Protein AF-A0A7Y2D612-F1 (afdb_monomer_lite)

Radius of gyration: 34.34 Å; chains: 1; bounding box: 80×30×94 Å

Structure (mmCIF, N/CA/C/O backbone):
data_AF-A0A7Y2D612-F1
#
_entry.id   AF-A0A7Y2D612-F1
#
loop_
_atom_site.group_PDB
_atom_site.id
_atom_site.type_symbol
_atom_site.label_atom_id
_atom_site.label_alt_id
_atom_site.label_comp_id
_atom_site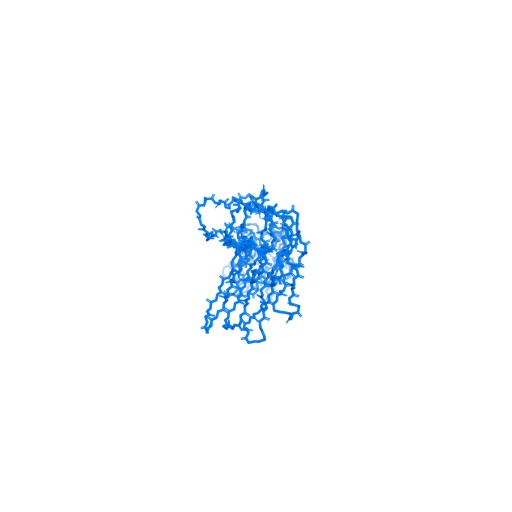.label_asym_id
_atom_site.label_entity_id
_atom_site.label_seq_id
_atom_site.pdbx_PDB_ins_code
_atom_site.Cartn_x
_atom_site.Cartn_y
_atom_site.Cartn_z
_atom_site.occupancy
_atom_site.B_iso_or_equiv
_atom_site.auth_seq_id
_atom_site.auth_comp_id
_atom_site.auth_asym_id
_atom_site.auth_atom_id
_atom_site.pdbx_PDB_model_num
ATOM 1 N N . ILE A 1 1 ? -21.935 -7.186 26.108 1.00 61.34 1 ILE A N 1
ATOM 2 C CA . ILE A 1 1 ? -22.128 -7.907 27.399 1.00 61.34 1 ILE A CA 1
ATOM 3 C C . ILE A 1 1 ? -23.208 -7.180 28.192 1.00 61.34 1 ILE A C 1
ATOM 5 O O . ILE A 1 1 ? -23.064 -5.978 28.364 1.00 61.34 1 ILE A O 1
ATOM 9 N N . GLY A 1 2 ? -24.280 -7.864 28.611 1.00 59.41 2 GLY A N 1
ATOM 10 C CA . GLY A 1 2 ? -25.416 -7.263 29.324 1.00 59.41 2 GLY A CA 1
ATOM 11 C C . GLY A 1 2 ? -25.595 -7.839 30.732 1.00 59.41 2 GLY A C 1
ATOM 12 O O . GLY A 1 2 ? -25.653 -9.059 30.863 1.00 59.41 2 GLY A O 1
ATOM 13 N N . TRP A 1 3 ? -25.712 -7.003 31.769 1.00 64.44 3 TRP A N 1
ATOM 14 C CA . TRP A 1 3 ? -26.053 -7.437 33.139 1.00 64.44 3 TRP A CA 1
ATOM 15 C C . TRP A 1 3 ? -27.053 -6.467 33.786 1.00 64.44 3 TRP A C 1
ATOM 17 O O . TRP A 1 3 ? -26.983 -5.257 33.584 1.00 64.44 3 TRP A O 1
ATOM 27 N N . HIS A 1 4 ? -27.986 -7.002 34.571 1.00 62.38 4 HIS A N 1
ATOM 28 C CA . HIS A 1 4 ? -28.914 -6.261 35.420 1.00 62.38 4 HIS A CA 1
ATOM 29 C C . HIS A 1 4 ? -28.549 -6.413 36.913 1.00 62.38 4 HIS A C 1
ATOM 31 O O . HIS A 1 4 ? -28.287 -7.529 37.366 1.00 62.38 4 HIS A O 1
ATOM 37 N N . GLY A 1 5 ? -28.563 -5.319 37.687 1.00 67.50 5 GLY A N 1
ATOM 38 C CA . GLY A 1 5 ? -28.329 -5.332 39.146 1.00 67.50 5 GLY A CA 1
ATOM 39 C C . GLY A 1 5 ? -27.044 -4.629 39.614 1.00 67.50 5 GLY A C 1
ATOM 40 O O . GLY A 1 5 ? -26.701 -3.562 39.116 1.00 67.50 5 GLY A O 1
ATOM 41 N N . SER A 1 6 ? -26.358 -5.185 40.617 1.00 75.12 6 SER A N 1
ATOM 42 C CA . SER A 1 6 ? -25.155 -4.598 41.245 1.00 75.12 6 SER A CA 1
ATOM 43 C C . SER A 1 6 ? -23.843 -5.284 40.836 1.00 75.12 6 SER A C 1
ATOM 45 O O . SER A 1 6 ? -22.843 -5.153 41.534 1.00 75.12 6 SER A O 1
ATOM 47 N N . GLY A 1 7 ? -23.862 -6.087 39.769 1.00 80.00 7 GLY A N 1
ATOM 48 C CA . GLY A 1 7 ? -22.701 -6.855 39.319 1.00 80.00 7 GLY A CA 1
ATOM 49 C C . GLY A 1 7 ? -21.651 -5.998 38.616 1.00 80.00 7 GLY A C 1
ATOM 50 O O . GLY A 1 7 ? -21.999 -5.070 37.885 1.00 80.00 7 GLY A O 1
ATOM 51 N N . ASN A 1 8 ? -20.379 -6.349 38.812 1.00 85.06 8 ASN A N 1
ATOM 52 C CA . ASN A 1 8 ? -19.245 -5.707 38.153 1.00 85.06 8 ASN A CA 1
ATOM 53 C C . ASN A 1 8 ? -18.699 -6.604 37.043 1.00 85.06 8 ASN A C 1
ATOM 55 O O . ASN A 1 8 ? -18.531 -7.807 37.246 1.00 85.06 8 ASN A O 1
ATOM 59 N N . TRP A 1 9 ? -18.347 -6.020 35.900 1.00 88.06 9 TRP A N 1
ATOM 60 C CA . TRP A 1 9 ? -17.441 -6.671 34.959 1.00 88.06 9 TRP A CA 1
ATOM 61 C C . TRP A 1 9 ? -16.008 -6.336 35.363 1.00 88.06 9 TRP A C 1
ATOM 63 O O . TRP A 1 9 ? -15.683 -5.162 35.546 1.00 88.06 9 TRP A O 1
ATOM 73 N N . GLN A 1 10 ? -15.168 -7.355 35.530 1.00 89.25 10 GLN A N 1
ATOM 74 C CA . GLN A 1 10 ? -13.805 -7.179 36.020 1.00 89.25 10 GLN A CA 1
ATOM 75 C C . GLN A 1 10 ? -12.817 -8.018 35.210 1.00 89.25 10 GLN A C 1
ATOM 77 O O . GLN A 1 10 ? -13.060 -9.203 34.973 1.00 89.25 10 GLN A O 1
ATOM 82 N N . LEU A 1 11 ? -11.682 -7.420 34.851 1.00 89.19 11 LEU A N 1
ATOM 83 C CA . LEU A 1 11 ? -10.484 -8.153 34.444 1.00 89.19 11 LEU A CA 1
ATOM 84 C C . LEU A 1 11 ? -9.567 -8.308 35.665 1.00 89.19 11 LEU A C 1
ATOM 86 O O . LEU A 1 11 ? -9.094 -7.301 36.194 1.00 89.19 11 LEU A O 1
ATOM 90 N N . ASN A 1 12 ? -9.355 -9.559 36.093 1.00 87.69 12 ASN A N 1
ATOM 91 C CA . ASN A 1 12 ? -8.562 -9.940 37.266 1.00 87.69 12 ASN A CA 1
ATOM 92 C C . ASN A 1 12 ? -7.606 -11.109 36.947 1.00 87.69 12 ASN A C 1
ATOM 94 O O . ASN A 1 12 ? -7.929 -11.970 36.123 1.00 87.69 12 ASN A O 1
ATOM 98 N N . GLY A 1 13 ? -6.497 -11.203 37.688 1.00 79.94 13 GLY A N 1
ATOM 99 C CA . GLY A 1 13 ? -5.421 -12.170 37.474 1.00 79.94 13 GLY A CA 1
ATOM 100 C C . GLY A 1 13 ? -4.652 -11.865 36.189 1.00 79.94 13 GLY A C 1
ATOM 101 O O . GLY A 1 13 ? -5.226 -11.313 35.260 1.00 79.94 13 GLY A O 1
ATOM 102 N N . SER A 1 14 ? -3.364 -12.229 36.113 1.00 76.75 14 SER A N 1
ATOM 103 C CA . SER A 1 14 ? -2.435 -11.969 34.990 1.00 76.75 14 SER A CA 1
ATOM 104 C C . SER A 1 14 ? -2.892 -12.533 33.627 1.00 76.75 14 SER A C 1
ATOM 106 O O . SER A 1 14 ? -2.279 -13.435 33.061 1.00 76.75 14 SER A O 1
ATOM 108 N N . SER A 1 15 ? -3.980 -11.988 33.103 1.00 81.75 15 SER A N 1
ATOM 109 C CA . SER A 1 15 ? -4.725 -12.405 31.927 1.00 81.75 15 SER A CA 1
ATOM 110 C C . SER A 1 15 ? -4.446 -11.425 30.798 1.00 81.75 15 SER A C 1
ATOM 112 O O . SER A 1 15 ? -4.208 -10.243 31.046 1.00 81.75 15 SER A O 1
ATOM 114 N N . ASN A 1 16 ? -4.500 -11.905 29.558 1.00 87.38 16 ASN A N 1
ATOM 115 C CA . ASN A 1 16 ? -4.379 -11.058 28.376 1.00 87.38 16 ASN A CA 1
ATOM 116 C C . ASN A 1 16 ? -5.751 -10.927 27.714 1.00 87.38 16 ASN A C 1
ATOM 118 O O . ASN A 1 16 ? -6.348 -11.930 27.326 1.00 87.38 16 ASN A O 1
ATOM 122 N N . LEU A 1 17 ? -6.234 -9.693 27.588 1.00 87.62 17 LEU A N 1
ATOM 123 C CA . LEU A 1 17 ? -7.491 -9.352 26.938 1.00 87.62 17 LEU A CA 1
ATOM 124 C C . LEU A 1 17 ? -7.221 -8.448 25.732 1.00 87.62 17 LEU A C 1
ATOM 126 O O . LEU A 1 17 ? -6.659 -7.361 25.868 1.00 87.62 17 LEU A O 1
ATOM 130 N N . THR A 1 18 ? -7.655 -8.895 24.558 1.00 85.88 18 THR A N 1
ATOM 131 C CA . THR A 1 18 ? -7.652 -8.093 23.333 1.00 85.88 18 THR A CA 1
ATOM 132 C C . THR A 1 18 ? -9.087 -7.721 22.996 1.00 85.88 18 THR A C 1
ATOM 134 O O . THR A 1 18 ? -9.962 -8.584 22.956 1.00 85.88 18 THR A O 1
ATOM 137 N N . LEU A 1 19 ? -9.320 -6.427 22.807 1.00 84.81 19 LEU A N 1
ATOM 138 C CA . LEU A 1 19 ? -10.624 -5.839 22.529 1.00 84.81 19 LEU A CA 1
ATOM 139 C C . LEU A 1 19 ? -10.628 -5.344 21.080 1.00 84.81 19 LEU A C 1
ATOM 141 O O . LEU A 1 19 ? -9.659 -4.730 20.644 1.00 84.81 19 LEU A O 1
ATOM 145 N N . GLU A 1 20 ? -11.684 -5.628 20.327 1.00 74.25 20 GLU A N 1
ATOM 146 C CA . GLU A 1 20 ? -11.737 -5.296 18.893 1.00 74.25 20 GLU A CA 1
ATOM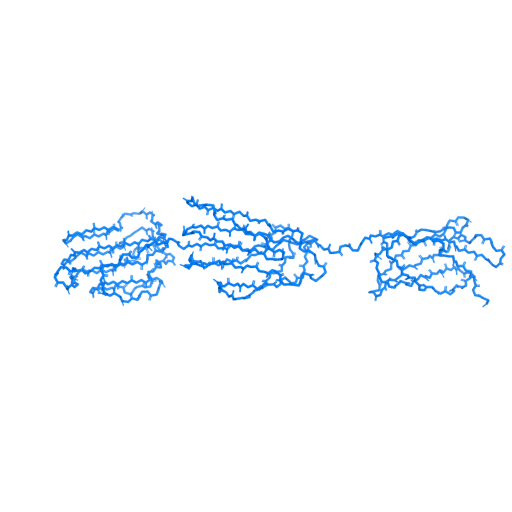 147 C C . GLU A 1 20 ? -12.929 -4.401 18.536 1.00 74.25 20 GLU A C 1
ATOM 149 O O . GLU A 1 20 ? -12.773 -3.457 17.775 1.00 74.25 20 GLU A O 1
ATOM 154 N N . ALA A 1 21 ? -14.102 -4.687 19.110 1.00 77.19 21 ALA A N 1
ATOM 155 C CA . ALA A 1 21 ? -15.294 -3.836 19.091 1.00 77.19 21 ALA A CA 1
ATOM 156 C C . ALA A 1 21 ? -16.229 -4.288 20.213 1.00 77.19 21 ALA A C 1
ATOM 158 O O . ALA A 1 21 ? -17.073 -5.176 20.046 1.00 77.19 21 ALA A O 1
ATOM 159 N N . VAL A 1 22 ? -16.004 -3.765 21.419 1.00 79.31 22 VAL A N 1
ATOM 160 C CA . VAL A 1 22 ? -16.730 -4.217 22.610 1.00 79.31 22 VAL A CA 1
ATOM 161 C C . VAL A 1 22 ? -17.756 -3.187 23.058 1.00 79.31 22 VAL A C 1
ATOM 163 O O . VAL A 1 22 ? -17.434 -2.031 23.318 1.00 79.31 22 VAL A O 1
ATOM 166 N N . GLN A 1 23 ? -18.987 -3.659 23.262 1.00 80.75 23 GLN A N 1
ATOM 167 C CA . GLN A 1 23 ? -20.008 -2.936 24.011 1.00 80.75 23 GLN A CA 1
ATOM 168 C C . GLN A 1 23 ? -20.327 -3.623 25.329 1.00 80.75 23 GLN A C 1
ATOM 170 O O . GLN A 1 23 ? -20.642 -4.822 25.401 1.00 80.75 23 GLN A O 1
ATOM 175 N N . ILE A 1 24 ? -20.302 -2.824 26.387 1.00 81.81 24 ILE A N 1
ATOM 176 C CA . ILE A 1 24 ? -20.646 -3.249 27.737 1.00 81.81 24 ILE A CA 1
ATOM 177 C C . ILE A 1 24 ? -21.864 -2.453 28.175 1.00 81.81 24 ILE A C 1
ATOM 179 O O . ILE A 1 24 ? -21.835 -1.229 28.199 1.00 81.81 24 ILE A O 1
ATOM 183 N N . GLN A 1 25 ? -22.936 -3.150 28.533 1.00 80.88 25 GLN A N 1
ATOM 184 C CA . GLN A 1 25 ? -24.161 -2.548 29.027 1.00 80.88 25 GLN A CA 1
ATOM 185 C C . GLN A 1 25 ? -24.488 -3.124 30.404 1.00 80.88 25 GLN A C 1
ATOM 187 O O . GLN A 1 25 ? -24.770 -4.314 30.541 1.00 80.88 25 GLN A O 1
ATOM 192 N N . LEU A 1 26 ? -24.477 -2.278 31.431 1.00 76.62 26 LEU A N 1
ATOM 193 C CA . LEU A 1 26 ? -24.877 -2.647 32.786 1.00 76.62 26 LEU A CA 1
ATOM 194 C C . LEU A 1 26 ? -26.094 -1.802 33.182 1.00 76.62 26 LEU A C 1
ATOM 196 O O . LEU A 1 26 ? -25.988 -0.615 33.488 1.00 76.62 26 LEU A O 1
ATOM 200 N N . ALA A 1 27 ? -27.270 -2.428 33.177 1.00 73.31 27 ALA A N 1
ATOM 201 C CA . ALA A 1 27 ? -28.521 -1.819 33.615 1.00 73.31 27 ALA A CA 1
ATOM 202 C C . ALA A 1 27 ? -28.663 -2.006 35.135 1.00 73.31 27 ALA A C 1
ATOM 204 O O . ALA A 1 27 ? -29.338 -2.920 35.613 1.00 73.31 27 ALA A O 1
ATOM 205 N N . GLY A 1 28 ? -27.953 -1.183 35.908 1.00 70.81 28 GLY A N 1
ATOM 206 C CA . GLY A 1 28 ? -27.747 -1.417 37.337 1.00 70.81 28 GLY A CA 1
ATOM 207 C C . GLY A 1 28 ? -27.797 -0.173 38.216 1.00 70.81 28 GLY A C 1
ATOM 208 O O . GLY A 1 28 ? -27.641 0.949 37.742 1.00 70.81 28 GLY A O 1
ATOM 209 N N . THR A 1 29 ? -27.994 -0.376 39.522 1.00 75.25 29 THR A N 1
ATOM 210 C CA . THR A 1 29 ? -27.925 0.692 40.536 1.00 75.25 29 THR A CA 1
ATOM 211 C C . THR A 1 29 ? -26.502 0.991 40.994 1.00 75.25 29 THR A C 1
ATOM 213 O O . THR A 1 29 ? -26.274 2.070 41.535 1.00 75.25 29 THR A O 1
ATOM 216 N N . SER A 1 30 ? -25.543 0.080 40.781 1.00 83.81 30 SER A N 1
ATOM 217 C CA . SER A 1 30 ? -24.161 0.245 41.265 1.00 83.81 30 SER A CA 1
ATOM 218 C C . SER A 1 30 ? -23.084 -0.552 40.509 1.00 83.81 30 SER A C 1
ATOM 220 O O . SER A 1 30 ? -21.968 -0.642 41.007 1.00 83.81 30 SER A O 1
ATOM 222 N N . GLY A 1 31 ? -23.396 -1.177 39.369 1.00 84.81 31 GLY A N 1
ATOM 223 C CA . GLY A 1 31 ? -22.435 -2.025 38.649 1.00 84.81 31 GLY A CA 1
ATOM 224 C C . GLY A 1 31 ? -21.308 -1.231 37.980 1.00 84.81 31 GLY A C 1
ATOM 225 O O . GLY A 1 31 ? -21.568 -0.187 37.380 1.00 84.81 31 GLY A O 1
ATOM 226 N N . SER A 1 32 ? -20.082 -1.746 38.065 1.00 88.50 32 SER A N 1
ATOM 227 C CA . SER A 1 32 ? -18.862 -1.127 37.527 1.00 88.50 32 SER A CA 1
ATOM 228 C C . SER A 1 32 ? -18.207 -1.951 36.412 1.00 88.50 32 SER A C 1
ATOM 230 O O . SER A 1 32 ? -18.419 -3.160 36.296 1.00 88.50 32 SER A O 1
ATOM 232 N N . VAL A 1 33 ? -17.370 -1.294 35.609 1.00 91.56 33 VAL A N 1
ATOM 233 C CA . VAL A 1 33 ? -16.449 -1.914 34.644 1.00 91.56 33 VAL A CA 1
ATOM 234 C C . VAL A 1 33 ? -15.029 -1.604 35.093 1.00 91.56 33 VAL A C 1
ATOM 236 O O . VAL A 1 33 ? -14.612 -0.446 35.069 1.00 91.56 33 VAL A O 1
ATOM 239 N N . GLU A 1 34 ? -14.302 -2.629 35.525 1.00 92.62 34 GLU A N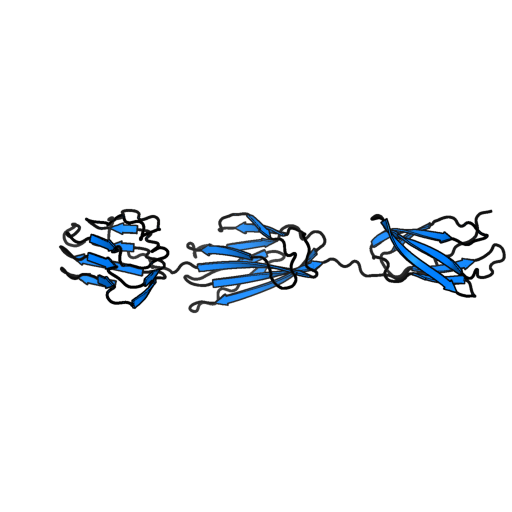 1
ATOM 240 C CA . GLU A 1 34 ? -13.028 -2.460 36.224 1.00 92.62 34 GLU A CA 1
ATOM 241 C C . GLU A 1 34 ? -11.923 -3.296 35.569 1.00 92.62 34 GLU A C 1
ATOM 243 O O . GLU A 1 34 ? -12.018 -4.516 35.439 1.00 92.62 34 GLU A O 1
ATOM 248 N N . PHE A 1 35 ? -10.839 -2.639 35.174 1.00 93.00 35 PHE A N 1
ATOM 249 C CA . PHE A 1 35 ? -9.629 -3.299 34.690 1.00 93.00 35 PHE A CA 1
ATOM 250 C C . PHE A 1 35 ? -8.578 -3.286 35.805 1.00 93.00 35 PHE A C 1
ATOM 252 O O . PHE A 1 35 ? -7.858 -2.297 35.965 1.00 93.00 35 PHE A O 1
ATOM 259 N N . ASN A 1 36 ? -8.515 -4.346 36.613 1.00 93.12 36 ASN A N 1
ATOM 260 C CA . ASN A 1 36 ? -7.779 -4.325 37.881 1.00 93.12 36 ASN A CA 1
ATOM 261 C C . ASN A 1 36 ? -6.301 -4.724 37.749 1.00 93.12 36 ASN A C 1
ATOM 263 O O . ASN A 1 36 ? -5.441 -4.105 38.379 1.00 93.12 36 ASN A O 1
ATOM 267 N N . ASP A 1 37 ? -5.985 -5.732 36.942 1.00 92.38 37 ASP A N 1
ATOM 268 C CA . ASP A 1 37 ? -4.619 -6.187 36.662 1.00 92.38 37 ASP A CA 1
ATOM 269 C C . ASP A 1 37 ? -4.550 -6.948 35.317 1.00 92.38 37 ASP A C 1
ATOM 271 O O . ASP A 1 37 ? -5.510 -6.970 34.545 1.00 92.38 37 ASP A O 1
ATOM 275 N N . GLY A 1 38 ? -3.378 -7.504 34.992 1.00 91.69 38 GLY A N 1
ATOM 276 C CA . GLY A 1 38 ? -3.131 -8.190 33.721 1.00 91.69 38 GLY A CA 1
ATOM 277 C C . GLY A 1 38 ? -2.794 -7.236 32.573 1.00 91.69 38 GLY A C 1
ATOM 278 O O . GLY A 1 38 ? -2.266 -6.143 32.796 1.00 91.69 38 GLY A O 1
ATOM 279 N N . THR A 1 39 ? -3.072 -7.672 31.344 1.00 93.62 39 THR A N 1
ATOM 280 C CA . THR A 1 39 ? -2.849 -6.903 30.115 1.00 93.62 39 THR A CA 1
ATOM 281 C C . THR A 1 39 ? -4.161 -6.717 29.367 1.00 93.62 39 THR A C 1
ATOM 283 O O . THR A 1 39 ? -4.817 -7.701 29.028 1.00 93.62 39 THR A O 1
ATOM 286 N N . ALA A 1 40 ? -4.524 -5.475 29.049 1.00 92.81 40 ALA A N 1
ATOM 287 C CA . ALA A 1 40 ? -5.692 -5.176 28.221 1.00 92.81 40 ALA A CA 1
ATOM 288 C C . ALA A 1 40 ? -5.361 -4.116 27.175 1.00 92.81 40 ALA A C 1
ATOM 290 O O . ALA A 1 40 ? -4.866 -3.047 27.526 1.00 92.81 40 ALA A O 1
ATOM 291 N N . ASN A 1 41 ? -5.640 -4.404 25.905 1.00 92.12 41 ASN A N 1
ATOM 292 C CA . ASN A 1 41 ? -5.412 -3.480 24.794 1.00 92.12 41 ASN A CA 1
ATOM 293 C C . ASN A 1 41 ? -6.510 -3.619 23.743 1.00 92.12 41 ASN A C 1
ATOM 295 O O . ASN A 1 41 ? -7.089 -4.697 23.587 1.00 92.12 41 ASN A O 1
ATOM 299 N N . GLY A 1 42 ? -6.722 -2.549 22.984 1.00 88.12 42 GLY A N 1
ATOM 300 C CA . GLY A 1 42 ? -7.633 -2.537 21.846 1.00 88.12 42 GLY A CA 1
ATOM 301 C C . GLY A 1 42 ? -8.825 -1.617 22.064 1.00 88.12 42 GLY A C 1
ATOM 302 O O . GLY A 1 42 ? -8.699 -0.636 22.798 1.00 88.12 42 GLY A O 1
ATOM 303 N N . ASP A 1 43 ? -9.944 -1.929 21.416 1.00 85.50 43 ASP A N 1
ATOM 304 C CA . ASP A 1 43 ? -11.038 -0.984 21.187 1.00 85.50 43 ASP A CA 1
ATOM 305 C C . ASP A 1 43 ? -12.340 -1.328 21.929 1.00 85.50 43 ASP A C 1
ATOM 307 O O . ASP A 1 43 ? -12.822 -2.468 21.940 1.00 85.50 43 ASP A O 1
ATOM 311 N N . ILE A 1 44 ? -12.916 -0.307 22.556 1.00 87.75 44 ILE A N 1
ATOM 312 C CA . ILE A 1 44 ? -14.209 -0.317 23.227 1.00 87.75 44 ILE A CA 1
ATOM 313 C C . ILE A 1 44 ? -15.039 0.829 22.653 1.00 87.75 44 ILE A C 1
ATOM 315 O O . ILE A 1 44 ? -14.865 1.995 23.013 1.00 87.75 44 ILE A O 1
ATOM 319 N N . ASP A 1 45 ? -16.033 0.484 21.844 1.00 85.06 45 ASP A N 1
ATOM 320 C CA . ASP A 1 45 ? -16.934 1.478 21.261 1.00 85.06 45 ASP A CA 1
ATOM 321 C C . ASP A 1 45 ? -17.759 2.172 22.348 1.00 85.06 45 ASP A C 1
ATOM 323 O O . ASP A 1 45 ? -17.945 3.394 22.350 1.00 85.06 45 ASP A O 1
ATOM 327 N N . TYR A 1 46 ? -18.303 1.387 23.289 1.00 85.94 46 TYR A N 1
ATOM 328 C CA . TYR A 1 46 ? -19.247 1.934 24.251 1.00 85.94 46 TYR A CA 1
ATOM 329 C C . TYR A 1 46 ? -19.363 1.164 25.563 1.00 85.94 46 TYR A C 1
ATOM 331 O O . TYR A 1 46 ? -19.633 -0.039 25.596 1.00 85.94 46 TYR A O 1
ATOM 339 N N . ILE A 1 47 ? -19.277 1.901 26.672 1.00 88.81 47 ILE A N 1
ATOM 340 C CA . ILE A 1 47 ? -19.658 1.410 28.000 1.00 88.81 47 ILE A CA 1
ATOM 341 C C . ILE A 1 47 ? -20.885 2.179 28.490 1.00 88.81 47 ILE A C 1
ATOM 343 O O . ILE A 1 47 ? -20.820 3.387 28.687 1.00 88.81 47 ILE A O 1
ATOM 347 N N . TYR A 1 48 ? -21.994 1.488 28.739 1.00 87.25 48 TYR A N 1
ATOM 348 C CA . TYR A 1 48 ? -23.261 2.080 29.159 1.00 87.25 48 TYR A CA 1
ATOM 349 C C . TYR A 1 48 ? -23.700 1.583 30.539 1.00 87.25 48 TYR A C 1
ATOM 351 O O . TYR A 1 48 ? -24.178 0.457 30.680 1.00 87.25 48 TYR A O 1
ATOM 359 N N . LEU A 1 49 ? -23.557 2.436 31.555 1.00 88.06 49 LEU A N 1
ATOM 360 C CA . LEU A 1 49 ? -23.897 2.185 32.961 1.00 88.06 49 LEU A CA 1
ATOM 361 C C . LEU A 1 49 ? -25.108 3.022 33.394 1.00 88.06 49 LEU A C 1
ATOM 363 O O . LEU A 1 49 ? -25.041 3.833 34.322 1.00 88.06 49 LEU A O 1
ATOM 367 N N . LYS A 1 50 ? -26.230 2.857 32.693 1.00 83.62 50 LYS A N 1
ATOM 368 C CA . LYS A 1 50 ? -27.478 3.555 33.006 1.00 83.62 50 LYS A CA 1
ATOM 369 C C . LYS A 1 50 ? -28.653 2.592 32.999 1.00 83.62 50 LYS A C 1
ATOM 371 O O . LYS A 1 50 ? -28.763 1.701 32.162 1.00 83.62 50 LYS A O 1
ATOM 376 N N . ASN A 1 51 ? -29.528 2.773 33.980 1.00 81.25 51 ASN A N 1
ATOM 377 C CA . ASN A 1 51 ? -30.799 2.084 34.050 1.00 81.25 51 ASN A CA 1
ATOM 378 C C . ASN A 1 51 ? -31.821 2.858 33.211 1.00 81.25 51 ASN A C 1
ATOM 380 O O . ASN A 1 51 ? -32.256 3.940 33.601 1.00 81.25 51 ASN A O 1
ATOM 384 N N . ASP A 1 52 ? -32.214 2.299 32.067 1.00 79.69 52 ASP A N 1
ATOM 385 C CA . ASP A 1 52 ? -33.173 2.941 31.159 1.00 79.69 52 ASP A CA 1
ATOM 386 C C . ASP A 1 52 ? -34.620 2.877 31.648 1.00 79.69 52 ASP A C 1
ATOM 388 O O . ASP A 1 52 ? -35.423 3.732 31.289 1.00 79.69 52 ASP A O 1
ATOM 392 N N . VAL A 1 53 ? -34.951 1.902 32.502 1.00 79.88 53 VAL A N 1
ATOM 393 C CA . VAL A 1 53 ? -36.291 1.771 33.093 1.00 79.88 53 VAL A CA 1
ATOM 394 C C . VAL A 1 53 ? -36.521 2.869 34.128 1.00 79.88 53 VAL A C 1
ATOM 396 O O . VAL A 1 53 ? -37.571 3.503 34.148 1.00 79.88 53 VAL A O 1
ATOM 399 N N . GLY A 1 54 ? -35.530 3.100 34.991 1.00 79.00 54 GLY A N 1
ATOM 400 C CA . GLY A 1 54 ? -35.573 4.135 36.023 1.00 79.00 54 GLY A CA 1
ATOM 401 C C . GLY A 1 54 ? -35.057 5.501 35.567 1.00 79.00 54 GLY A C 1
ATOM 402 O O . GLY A 1 54 ? -35.220 6.479 36.289 1.00 79.0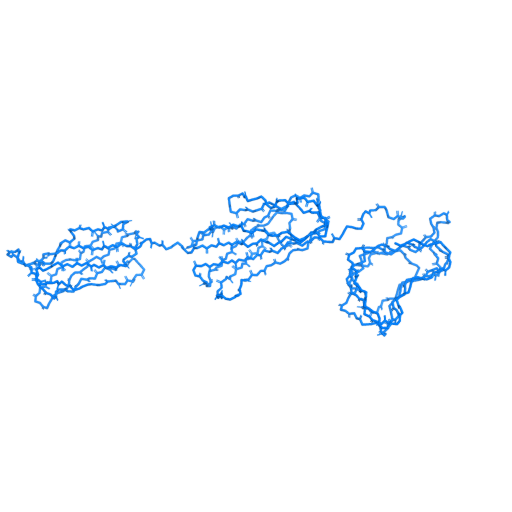0 54 GLY A O 1
ATOM 403 N N . GLY A 1 55 ? -34.413 5.580 34.402 1.00 81.44 55 GLY A N 1
ATOM 404 C CA . GLY A 1 55 ? -33.852 6.814 33.852 1.00 81.44 55 GLY A CA 1
ATOM 405 C C . GLY A 1 55 ? -32.637 7.368 34.605 1.00 81.44 55 GLY A C 1
ATOM 406 O O . GLY A 1 55 ? -32.316 8.542 34.433 1.00 81.44 55 GLY A O 1
ATOM 407 N N . PHE A 1 56 ? -31.951 6.565 35.422 1.00 82.81 56 PHE A N 1
ATOM 408 C CA . PHE A 1 56 ? -30.829 7.017 36.251 1.00 82.81 56 PHE A CA 1
ATOM 409 C C . PHE A 1 56 ? -29.555 6.209 35.988 1.00 82.81 56 PHE A C 1
ATOM 411 O O . PHE A 1 56 ? -29.604 5.011 35.708 1.00 82.81 56 PHE A O 1
ATOM 418 N N . SER A 1 57 ? -28.400 6.860 36.111 1.00 81.12 57 SER A N 1
ATOM 419 C CA . SER A 1 57 ? -27.105 6.178 36.151 1.00 81.12 57 SER A CA 1
ATOM 420 C C . SER A 1 57 ? -26.849 5.670 37.567 1.00 81.12 57 SER A C 1
ATOM 422 O O . SER A 1 57 ? -27.023 6.411 38.536 1.00 81.12 57 SER A O 1
ATOM 424 N N . GLY A 1 58 ? -26.485 4.395 37.704 1.00 77.50 58 GLY A N 1
ATOM 425 C CA . GLY A 1 58 ? -26.138 3.815 39.000 1.00 77.50 58 GLY A CA 1
ATOM 426 C C . GLY A 1 58 ? -24.862 4.427 39.588 1.00 77.50 58 GLY A C 1
ATOM 427 O O . GLY A 1 58 ? -24.095 5.082 38.888 1.00 77.50 58 GLY A O 1
ATOM 428 N N . GLY A 1 59 ? -24.588 4.182 40.868 1.00 84.69 59 GLY A N 1
ATOM 429 C CA . GLY A 1 59 ? -23.368 4.643 41.545 1.00 84.69 59 GLY A CA 1
ATOM 430 C C . GLY A 1 59 ? -22.082 3.915 41.130 1.00 84.69 59 GLY A C 1
ATOM 431 O O . GLY A 1 59 ? -21.035 4.183 41.707 1.00 84.69 59 GLY A O 1
ATOM 432 N N . GLY A 1 60 ? -22.152 2.984 40.177 1.00 86.31 60 GLY A N 1
ATOM 433 C CA . GLY A 1 60 ? -20.983 2.290 39.641 1.00 86.31 60 GLY A CA 1
ATOM 434 C C . GLY A 1 60 ? -20.189 3.156 38.663 1.00 86.31 60 GLY A C 1
ATOM 435 O O . GLY A 1 60 ? -20.629 4.234 38.244 1.00 86.31 60 GLY A O 1
ATOM 436 N N . GLY A 1 61 ? -18.992 2.691 38.317 1.00 90.81 61 GLY A N 1
ATOM 437 C CA . GLY A 1 61 ? -18.047 3.467 37.523 1.00 90.81 61 GLY A CA 1
ATOM 438 C C . GLY A 1 61 ? -17.239 2.655 36.529 1.00 90.81 61 GLY A C 1
ATOM 439 O O . GLY A 1 61 ? -17.313 1.431 36.472 1.00 90.81 61 GLY A O 1
ATOM 440 N N . ILE A 1 62 ? -16.449 3.373 35.741 1.00 93.62 62 ILE A N 1
ATOM 441 C CA . ILE A 1 62 ? -15.461 2.806 34.828 1.00 93.62 62 ILE A CA 1
ATOM 442 C C . ILE A 1 62 ? -14.087 3.134 35.392 1.00 93.62 62 ILE A C 1
ATOM 444 O O . ILE A 1 62 ? -13.770 4.307 35.612 1.00 93.62 62 ILE A O 1
ATOM 448 N N . SER A 1 63 ? -13.274 2.113 35.632 1.00 94.50 63 SER A N 1
ATOM 449 C CA . SER A 1 63 ? -11.949 2.290 36.212 1.00 94.50 63 SER A CA 1
ATOM 450 C C . SER A 1 63 ? -10.921 1.358 35.583 1.00 94.50 63 SER A C 1
ATOM 452 O O . SER A 1 63 ? -11.217 0.262 35.108 1.00 94.50 63 SER A O 1
ATOM 454 N N . ALA A 1 64 ? -9.678 1.821 35.590 1.00 94.12 64 ALA A N 1
ATOM 455 C CA . ALA A 1 64 ? -8.510 0.998 35.344 1.00 94.12 64 ALA A CA 1
ATOM 456 C C . ALA A 1 64 ? -7.548 1.205 36.515 1.00 94.12 64 ALA A C 1
ATOM 458 O O . ALA A 1 64 ? -7.382 2.319 37.012 1.00 94.12 64 ALA A O 1
ATOM 459 N N . SER A 1 65 ? -6.924 0.139 36.982 1.00 92.38 65 SER A N 1
ATOM 460 C CA . SER A 1 65 ? -5.938 0.187 38.055 1.00 92.38 65 SER A CA 1
ATOM 461 C C . SER A 1 65 ? -4.566 0.604 37.524 1.00 92.38 65 SER A C 1
ATOM 463 O O . SER A 1 65 ? -4.255 0.451 36.340 1.00 92.38 65 SER A O 1
ATOM 465 N N . SER A 1 66 ? -3.698 1.095 38.409 1.00 91.25 66 SER A N 1
ATOM 466 C CA . SER A 1 66 ? -2.281 1.305 38.091 1.00 91.25 66 SER A CA 1
ATOM 467 C C . SER A 1 66 ? -1.551 -0.007 37.781 1.00 91.25 66 SER A C 1
ATOM 469 O O . SER A 1 66 ? -0.602 0.012 36.998 1.00 91.25 66 SER A O 1
ATOM 471 N N . SER A 1 67 ? -2.020 -1.130 38.335 1.00 91.94 67 SER A N 1
ATOM 472 C CA . SER A 1 67 ? -1.476 -2.473 38.095 1.00 91.94 67 SER A CA 1
ATOM 473 C C . SER A 1 67 ? -1.823 -3.049 36.715 1.00 91.94 67 SER A C 1
ATOM 475 O O . SER A 1 67 ? -1.290 -4.093 36.345 1.00 91.94 67 SER A O 1
ATOM 477 N N . LEU A 1 68 ? -2.691 -2.390 35.938 1.00 93.75 68 LEU A N 1
ATOM 478 C CA . LEU A 1 68 ? -3.010 -2.802 34.573 1.00 93.75 68 LEU A CA 1
ATOM 479 C C . LEU A 1 68 ? -1.868 -2.445 33.610 1.00 93.75 68 LEU A C 1
ATOM 481 O O . LEU A 1 68 ? -1.484 -1.274 33.468 1.00 93.75 68 LEU A O 1
ATOM 485 N N . THR A 1 69 ? -1.389 -3.445 32.877 1.00 94.06 69 THR A N 1
ATOM 486 C CA . THR A 1 69 ? -0.467 -3.262 31.753 1.00 94.06 69 THR A CA 1
ATOM 487 C C . THR A 1 69 ? -1.266 -2.961 30.490 1.00 94.06 69 THR A C 1
ATOM 489 O O . THR A 1 69 ? -2.162 -3.708 30.111 1.00 94.06 69 THR A O 1
ATOM 492 N N . THR A 1 70 ? -0.976 -1.844 29.830 1.00 92.50 70 THR A N 1
ATOM 493 C CA . THR A 1 70 ? -1.676 -1.457 28.601 1.00 92.50 70 THR A CA 1
ATOM 494 C C . THR A 1 70 ? -0.828 -0.478 27.799 1.00 92.50 70 THR A C 1
ATOM 496 O O . THR A 1 70 ? -0.138 0.363 28.380 1.00 92.50 70 THR A O 1
ATOM 499 N N . SER A 1 71 ? -0.881 -0.591 26.476 1.00 89.62 71 SER A N 1
ATOM 500 C CA . SER A 1 71 ? -0.456 0.439 25.526 1.00 89.62 71 SER A CA 1
ATOM 501 C C . SER A 1 71 ? -1.549 1.485 25.277 1.00 89.62 71 SER A C 1
ATOM 503 O O . SER A 1 71 ? -1.281 2.506 24.654 1.00 89.62 71 SER A O 1
ATOM 505 N N . GLY A 1 72 ? -2.764 1.233 25.763 1.00 88.62 72 GLY A N 1
ATOM 506 C CA . GLY A 1 72 ? -3.947 2.062 25.591 1.00 88.62 72 GLY A CA 1
ATOM 507 C C . GLY A 1 72 ? -5.187 1.204 25.350 1.00 88.62 72 GLY A C 1
ATOM 508 O O . GLY A 1 72 ? -5.172 0.295 24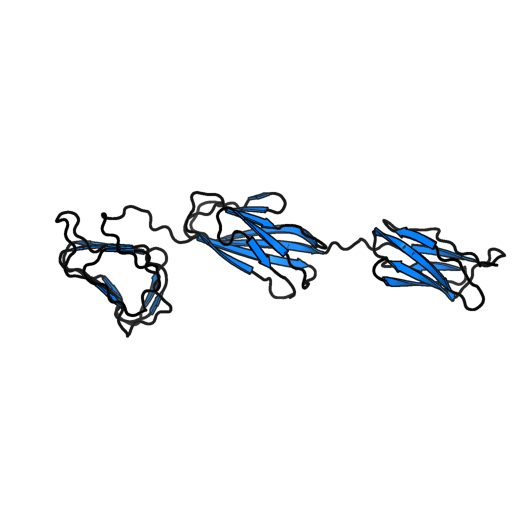.517 1.00 88.62 72 GLY A O 1
ATOM 509 N N . ILE A 1 73 ? -6.259 1.502 26.083 1.00 91.88 73 ILE A N 1
ATOM 510 C CA . ILE A 1 73 ? -7.614 1.035 25.778 1.00 91.88 73 ILE A CA 1
ATOM 511 C C . ILE A 1 73 ? -8.319 2.181 25.053 1.00 91.88 73 ILE A C 1
ATOM 513 O O . ILE A 1 73 ? -8.632 3.207 25.666 1.00 91.88 73 ILE A O 1
ATOM 517 N N . ASP A 1 74 ? -8.538 2.036 23.752 1.00 89.94 74 ASP A N 1
ATOM 518 C CA . ASP A 1 74 ? -9.310 3.000 22.977 1.00 89.94 74 ASP A CA 1
ATOM 519 C C . ASP A 1 74 ? -10.773 2.899 23.427 1.00 89.94 74 ASP A C 1
ATOM 521 O O . ASP A 1 74 ? -11.387 1.847 23.327 1.00 89.94 74 ASP A O 1
ATOM 525 N N . LEU A 1 75 ? -11.291 3.949 24.064 1.00 90.50 75 LEU A N 1
ATOM 526 C CA . LEU A 1 75 ? -12.677 4.016 24.520 1.00 90.50 75 LEU A CA 1
ATOM 527 C C . LEU A 1 75 ? -13.329 5.194 23.817 1.00 90.50 75 LEU A C 1
ATOM 529 O O . LEU A 1 75 ? -12.993 6.343 24.119 1.00 90.50 75 LEU A O 1
ATOM 533 N N . GLU A 1 76 ? -14.268 4.934 22.913 1.00 87.12 76 GLU A N 1
ATOM 534 C CA . GLU A 1 76 ? -14.884 6.001 22.124 1.00 87.12 76 GLU A CA 1
ATOM 535 C C . GLU A 1 76 ? -15.922 6.777 22.934 1.00 87.12 76 GLU A C 1
ATOM 537 O O . GLU A 1 76 ? -15.873 8.011 23.013 1.00 87.12 76 GLU A O 1
ATOM 542 N N . LYS A 1 77 ? -16.856 6.056 23.564 1.00 88.12 77 LYS A N 1
ATOM 543 C CA . LYS A 1 77 ? -17.975 6.635 24.307 1.00 88.12 77 LYS A CA 1
ATOM 544 C C . LYS A 1 77 ? -18.217 5.935 25.631 1.00 88.12 77 LYS A C 1
ATOM 546 O O . LYS A 1 77 ? -17.954 4.745 25.793 1.00 88.12 77 LYS A O 1
ATOM 551 N N . TYR A 1 78 ? -18.831 6.650 26.566 1.00 90.31 78 TYR A N 1
ATOM 552 C CA . TYR A 1 78 ? -19.362 6.026 27.769 1.00 90.31 78 TYR A CA 1
ATOM 553 C C . TYR A 1 78 ? -20.552 6.777 28.373 1.00 90.31 78 TYR A C 1
ATOM 555 O O . TYR A 1 78 ? -20.701 7.983 28.206 1.00 90.31 78 TYR A O 1
ATOM 563 N N . CYS A 1 79 ? -21.371 6.062 29.137 1.00 89.50 79 CYS A N 1
ATOM 564 C CA . CYS A 1 79 ? -22.297 6.622 30.110 1.00 89.50 79 CYS A CA 1
ATOM 565 C C . CYS A 1 79 ? -21.986 6.015 31.472 1.00 89.50 79 CYS A C 1
ATOM 567 O O . CYS A 1 79 ? -22.178 4.819 31.663 1.00 89.50 79 CYS A O 1
ATOM 569 N N . ALA A 1 80 ? -21.511 6.813 32.421 1.00 90.38 80 ALA A N 1
ATOM 570 C CA . ALA A 1 80 ? -21.263 6.367 33.786 1.00 90.38 80 ALA A CA 1
ATOM 571 C C . ALA A 1 80 ? -21.291 7.557 34.742 1.00 90.38 80 ALA A C 1
ATOM 573 O O . ALA A 1 80 ? -20.982 8.680 34.344 1.00 90.38 80 ALA A O 1
ATOM 574 N N . THR A 1 81 ? -21.622 7.299 36.006 1.00 88.44 81 THR A N 1
ATOM 575 C CA . THR A 1 81 ? -21.553 8.316 37.066 1.00 88.44 81 THR A CA 1
ATOM 576 C C . THR A 1 81 ? -20.104 8.631 37.426 1.00 88.44 81 THR A C 1
ATOM 578 O O . THR A 1 81 ? -19.757 9.789 37.649 1.00 88.44 81 THR A O 1
ATOM 581 N N . PHE A 1 82 ? -19.243 7.610 37.436 1.00 90.12 82 PHE A N 1
ATOM 582 C CA . PHE A 1 82 ? -17.821 7.749 37.734 1.00 90.12 82 PHE A CA 1
ATOM 583 C C . PHE A 1 82 ? -16.960 7.205 36.594 1.00 90.12 82 PHE A C 1
ATOM 585 O O . PHE A 1 82 ? -17.232 6.137 36.048 1.00 90.12 82 PHE A O 1
ATOM 592 N N . PHE A 1 83 ? -15.893 7.930 36.264 1.00 91.81 83 PHE A N 1
ATOM 593 C CA . PHE A 1 83 ? -14.886 7.517 35.291 1.00 91.81 83 PHE A CA 1
ATOM 594 C C . PHE A 1 83 ? -13.497 7.895 35.810 1.00 91.81 83 PHE A C 1
ATOM 596 O O . PHE A 1 83 ? -13.220 9.072 36.054 1.00 91.81 83 PHE A O 1
ATOM 603 N N . THR A 1 84 ? -12.615 6.913 35.996 1.00 87.62 84 THR A N 1
ATOM 604 C CA . THR A 1 84 ? -11.240 7.164 36.440 1.00 87.62 84 THR A CA 1
ATOM 605 C C . THR A 1 84 ? -10.383 7.646 35.271 1.00 87.62 84 THR A C 1
ATOM 607 O O . THR A 1 84 ? -10.054 6.884 34.365 1.00 87.62 84 THR A O 1
ATOM 610 N N . GLN A 1 85 ? -9.952 8.906 35.317 1.00 78.56 85 GLN A N 1
ATOM 611 C CA . GLN A 1 85 ? -8.990 9.451 34.359 1.00 78.56 85 GLN A CA 1
ATOM 612 C C . GLN A 1 85 ? -7.560 9.172 34.832 1.00 78.56 85 GLN A C 1
ATOM 614 O O . GLN A 1 85 ? -7.008 9.903 35.646 1.00 78.56 85 GLN A O 1
ATOM 619 N N . ASN A 1 86 ? -6.955 8.098 34.335 1.00 82.94 86 ASN A N 1
ATOM 620 C CA . ASN A 1 86 ? -5.593 7.684 34.699 1.00 82.94 86 ASN A CA 1
ATOM 621 C C . ASN A 1 86 ? -4.684 7.428 33.480 1.00 82.94 86 ASN A C 1
ATOM 623 O O . ASN A 1 86 ? -3.671 6.743 33.597 1.00 82.94 86 ASN A O 1
ATOM 627 N N . GLY A 1 87 ? -5.072 7.920 32.299 1.00 85.94 87 GLY A N 1
ATOM 628 C CA . GLY A 1 87 ? -4.315 7.769 31.050 1.00 85.94 87 GLY A CA 1
ATOM 629 C C . GLY A 1 87 ? -4.303 6.358 30.449 1.00 85.94 87 GLY A C 1
ATOM 630 O O . GLY A 1 87 ? -3.725 6.170 29.386 1.00 85.94 87 GLY A O 1
ATOM 631 N N . LYS A 1 88 ? -4.940 5.369 31.091 1.00 91.69 88 LYS A N 1
ATOM 632 C CA . LYS A 1 88 ? -5.029 3.990 30.577 1.00 91.69 88 LYS A CA 1
ATOM 633 C C . LYS A 1 88 ? -6.053 3.862 29.448 1.00 91.69 88 LYS A C 1
ATOM 635 O O . LYS A 1 88 ? -5.853 3.082 28.524 1.00 91.69 88 LYS A O 1
ATOM 640 N N . PHE A 1 89 ? -7.115 4.662 29.502 1.00 93.12 89 PHE A N 1
ATOM 641 C CA . PHE A 1 89 ? -8.054 4.826 28.396 1.00 93.12 89 PHE A CA 1
ATOM 642 C C . PHE A 1 89 ? -7.553 5.932 27.470 1.00 93.12 89 PHE A C 1
ATOM 644 O O . PHE A 1 89 ? -7.373 7.058 27.937 1.00 93.12 89 PHE A O 1
ATOM 651 N N . THR A 1 90 ? -7.351 5.646 26.185 1.00 90.19 90 THR A N 1
ATOM 652 C CA . THR A 1 90 ? -6.685 6.530 25.209 1.00 90.19 90 THR A CA 1
ATOM 653 C C . THR A 1 90 ? -7.627 7.156 24.173 1.00 90.19 90 THR A C 1
ATOM 655 O O . THR A 1 90 ? -7.282 8.220 23.662 1.00 90.19 90 THR A O 1
ATOM 658 N N . GLY A 1 91 ? -8.833 6.612 23.979 1.00 86.12 91 GLY A N 1
ATOM 659 C CA . GLY A 1 91 ? -9.821 7.065 22.982 1.00 86.12 91 GLY A CA 1
ATOM 660 C C . GLY A 1 91 ? -10.512 8.407 23.209 1.00 86.12 91 GLY A C 1
ATOM 661 O O . GLY A 1 91 ? -10.161 9.159 24.112 1.00 86.12 91 GLY A O 1
ATOM 662 N N . ASN A 1 92 ? -11.541 8.724 22.416 1.00 87.94 92 ASN A N 1
ATOM 663 C CA . ASN A 1 92 ? -12.272 9.997 22.540 1.00 87.94 92 ASN A CA 1
ATOM 664 C C . ASN A 1 92 ? -12.969 10.174 23.898 1.00 87.94 92 ASN A C 1
ATOM 666 O O . ASN A 1 92 ? -13.085 11.303 24.376 1.00 87.94 92 ASN A O 1
ATOM 670 N N . ARG A 1 93 ? -13.404 9.077 24.535 1.00 91.56 93 ARG A N 1
ATOM 671 C CA . ARG A 1 93 ? -14.058 9.046 25.856 1.00 91.56 93 ARG A CA 1
ATOM 672 C C . ARG A 1 93 ? -15.205 10.065 25.943 1.00 91.56 93 ARG A C 1
ATOM 674 O O . ARG A 1 93 ? -15.288 10.853 26.880 1.00 91.56 93 ARG A O 1
ATOM 681 N N . THR A 1 94 ? -16.076 10.096 24.939 1.00 90.38 94 THR A N 1
ATOM 682 C CA . THR A 1 94 ? -17.197 11.044 24.897 1.00 90.38 94 THR A CA 1
ATOM 683 C C . THR A 1 94 ? -18.318 10.577 25.823 1.00 90.38 94 THR A C 1
ATOM 685 O O . THR A 1 94 ? -18.780 9.441 25.710 1.00 90.38 94 THR A O 1
ATOM 688 N N . VAL A 1 95 ? -18.789 11.449 26.720 1.00 90.75 95 VAL A N 1
ATOM 689 C CA . VAL A 1 95 ? -19.964 11.147 27.549 1.00 90.75 95 VAL A CA 1
ATOM 690 C C . VAL A 1 95 ? -21.215 11.155 26.670 1.00 90.75 95 VAL A C 1
ATOM 692 O O . VAL A 1 95 ? -21.565 12.182 26.095 1.00 90.75 95 VAL A O 1
ATOM 695 N N . ASP A 1 96 ? -21.903 10.023 26.586 1.00 87.88 96 ASP A N 1
ATOM 696 C CA . ASP A 1 96 ? -23.139 9.851 25.823 1.00 87.88 96 ASP A CA 1
ATOM 697 C C . ASP A 1 96 ? -24.096 8.992 26.647 1.00 87.88 96 ASP A C 1
ATOM 699 O O . ASP A 1 96 ? -23.825 7.816 26.851 1.00 87.88 96 ASP A O 1
ATOM 703 N N . CYS A 1 97 ? -25.193 9.571 27.139 1.00 86.06 97 CYS A N 1
ATOM 704 C CA . CYS A 1 97 ? -26.192 8.899 27.981 1.00 86.06 97 CYS A CA 1
ATOM 705 C C . CYS A 1 97 ? -27.599 8.907 27.353 1.00 86.06 97 CYS A C 1
ATOM 707 O O . CYS A 1 97 ? -28.601 8.804 28.073 1.00 86.06 97 CYS A O 1
ATOM 709 N N . ALA A 1 98 ? -27.687 9.083 26.029 1.00 80.88 98 ALA A N 1
ATOM 710 C CA . ALA A 1 98 ? -28.948 9.284 25.313 1.00 80.88 98 ALA A CA 1
ATOM 711 C C . ALA A 1 98 ? -29.841 8.028 25.214 1.00 80.88 98 ALA A C 1
ATOM 713 O O . ALA A 1 98 ? -30.997 8.142 24.814 1.00 80.88 98 ALA A O 1
ATOM 714 N N . GLY A 1 99 ? -29.358 6.851 25.619 1.00 66.44 99 GLY A N 1
ATOM 715 C CA . GLY A 1 99 ? -30.131 5.606 25.651 1.00 66.44 99 GLY A CA 1
ATOM 716 C C . GLY A 1 99 ? -29.253 4.388 25.368 1.00 66.44 99 GLY A C 1
ATOM 717 O O . GLY A 1 99 ? -28.088 4.554 24.995 1.00 66.44 99 GLY A O 1
ATOM 718 N N . PRO A 1 100 ? -29.786 3.163 25.512 1.00 61.41 100 PRO A N 1
ATOM 719 C CA . PRO A 1 100 ? -29.023 1.964 25.227 1.00 61.41 100 PRO A CA 1
ATOM 720 C C . PRO A 1 100 ? -28.788 1.908 23.721 1.00 61.41 100 PRO A C 1
ATOM 722 O O . PRO A 1 100 ? -29.717 1.845 22.914 1.00 61.41 100 PRO A O 1
ATOM 725 N N . PHE A 1 101 ? -27.522 2.013 23.339 1.00 59.72 101 PHE A N 1
ATOM 726 C CA . PHE A 1 101 ? -27.126 2.089 21.944 1.00 59.72 101 PHE A CA 1
ATOM 727 C C . PHE A 1 101 ? -27.390 0.741 21.272 1.00 59.72 101 PHE A C 1
ATOM 729 O O . PHE A 1 101 ? -26.827 -0.273 21.672 1.00 59.72 101 PHE A O 1
ATOM 736 N N . THR A 1 102 ? -28.230 0.732 20.241 1.00 55.97 102 THR A N 1
ATOM 737 C CA . THR A 1 102 ? -28.444 -0.423 19.356 1.00 55.97 102 THR A CA 1
ATOM 738 C C . THR A 1 102 ? -27.571 -0.367 18.104 1.00 55.97 102 THR A C 1
ATOM 740 O O . THR A 1 102 ? -27.823 -1.117 17.161 1.00 55.97 102 THR A O 1
ATOM 743 N N . ARG A 1 103 ? -26.553 0.509 18.032 1.00 57.53 103 ARG A N 1
ATOM 744 C CA . ARG A 1 103 ? -25.632 0.427 16.891 1.00 57.53 103 ARG A CA 1
ATOM 745 C C . ARG A 1 103 ? -24.774 -0.817 17.009 1.00 57.53 103 ARG A C 1
ATOM 747 O O . ARG A 1 103 ? -24.254 -1.125 18.074 1.00 57.53 103 ARG A O 1
ATOM 754 N N . ASN A 1 104 ? -24.613 -1.469 15.866 1.00 58.12 104 ASN A N 1
ATOM 755 C CA . ASN A 1 104 ? -23.634 -2.514 15.663 1.00 58.12 104 ASN A CA 1
ATOM 756 C C . ASN A 1 104 ? -22.250 -1.988 16.076 1.00 58.12 104 ASN A C 1
ATOM 758 O O . ASN A 1 104 ? -21.749 -1.037 15.473 1.00 58.12 104 ASN A O 1
ATOM 762 N N . CYS A 1 105 ? -21.662 -2.610 17.095 1.00 65.75 105 CYS A N 1
ATOM 763 C CA . CYS A 1 105 ? -20.233 -2.560 17.387 1.00 65.75 105 CYS A CA 1
ATOM 764 C C . CYS A 1 105 ? -19.508 -3.298 16.276 1.00 65.75 105 CYS A C 1
ATOM 766 O O . CYS A 1 105 ? -19.379 -4.522 16.295 1.00 65.75 105 CYS A O 1
ATOM 768 N N . LEU A 1 106 ? -19.199 -2.549 15.225 1.00 75.44 106 LEU A N 1
ATOM 769 C CA . LEU A 1 106 ? -18.567 -3.062 14.029 1.00 75.44 106 LEU A CA 1
ATOM 770 C C . LEU A 1 106 ? -17.064 -2.855 14.190 1.00 75.44 106 LEU A C 1
ATOM 772 O O . LEU A 1 106 ? -16.654 -1.701 14.303 1.00 75.44 106 LEU A O 1
ATOM 776 N N . PRO A 1 107 ? -16.252 -3.928 14.193 1.00 78.31 107 PRO A N 1
ATOM 777 C CA . PRO A 1 107 ? -14.806 -3.782 14.267 1.00 78.31 107 PRO A CA 1
ATOM 778 C C . PRO A 1 107 ? -14.294 -2.891 13.138 1.00 78.31 107 PRO A C 1
ATOM 780 O O . PRO A 1 107 ? -14.795 -2.938 12.008 1.00 78.31 107 PRO A O 1
ATOM 783 N N . LYS A 1 108 ? -13.299 -2.058 13.460 1.00 84.12 108 LYS A N 1
ATOM 784 C CA . LYS A 1 108 ? -12.628 -1.189 12.488 1.00 84.12 108 LYS A CA 1
ATOM 785 C C . LYS A 1 108 ? -12.025 -2.045 11.374 1.00 84.12 108 LYS A C 1
ATOM 787 O O . LYS A 1 108 ? -11.387 -3.062 11.630 1.00 84.12 108 LYS A O 1
ATOM 792 N N . GLY A 1 109 ? -12.232 -1.625 10.132 1.00 87.75 109 GLY A N 1
ATOM 793 C CA . GLY A 1 109 ? -11.575 -2.212 8.973 1.00 87.75 109 GLY A CA 1
ATOM 794 C C . GLY A 1 109 ? -10.201 -1.589 8.767 1.00 87.75 109 GLY A C 1
ATOM 795 O O . GLY A 1 109 ? -9.915 -0.498 9.268 1.00 87.75 109 GLY A O 1
ATOM 796 N N . LYS A 1 110 ? -9.354 -2.259 7.992 1.00 92.00 110 LYS A N 1
ATOM 797 C CA . LYS A 1 110 ? -8.021 -1.772 7.641 1.00 92.00 110 LYS A CA 1
ATOM 798 C C . LYS A 1 110 ? -7.799 -1.847 6.145 1.00 92.00 110 LYS A C 1
ATOM 800 O O . LYS A 1 110 ? -8.129 -2.839 5.502 1.00 92.00 110 LYS A O 1
ATOM 805 N N . ILE A 1 111 ? -7.185 -0.808 5.595 1.00 95.94 111 ILE A N 1
ATOM 806 C CA . ILE A 1 111 ? -6.655 -0.822 4.233 1.00 95.94 111 ILE A CA 1
ATOM 807 C C . ILE A 1 111 ? -5.163 -0.539 4.310 1.00 95.94 111 ILE A C 1
ATOM 809 O O . ILE A 1 111 ? -4.757 0.498 4.823 1.00 95.94 111 ILE A O 1
ATOM 813 N N . ILE A 1 112 ? -4.350 -1.441 3.778 1.00 97.12 112 ILE A N 1
ATOM 814 C CA . ILE A 1 112 ? -2.904 -1.298 3.674 1.00 97.12 112 ILE A CA 1
ATOM 815 C C . ILE A 1 112 ? -2.563 -1.136 2.197 1.00 97.12 112 ILE A C 1
ATOM 817 O O . ILE A 1 112 ? -2.849 -2.014 1.383 1.00 97.12 112 ILE A O 1
ATOM 821 N N . VAL A 1 113 ? -1.941 -0.015 1.849 1.00 98.25 113 VAL A N 1
ATOM 822 C CA . VAL A 1 113 ? -1.435 0.241 0.499 1.00 98.25 113 VAL A CA 1
ATOM 823 C C . VAL A 1 113 ? 0.067 0.061 0.513 1.00 98.25 113 VAL A C 1
ATOM 825 O O . VAL A 1 113 ? 0.752 0.753 1.262 1.00 98.25 113 VAL A O 1
ATOM 828 N N . LYS A 1 114 ? 0.568 -0.855 -0.313 1.00 98.25 114 LYS A N 1
ATOM 829 C CA . LYS A 1 114 ? 1.995 -1.093 -0.532 1.00 98.25 114 LYS A CA 1
ATOM 830 C C . LYS A 1 114 ? 2.394 -0.638 -1.925 1.00 98.25 114 LYS A C 1
ATOM 832 O O . LYS A 1 114 ? 1.623 -0.807 -2.872 1.00 98.25 114 LYS A O 1
ATOM 837 N N . LYS A 1 115 ? 3.613 -0.128 -2.059 1.00 97.38 115 LYS A N 1
ATOM 838 C CA . LYS A 1 115 ? 4.205 0.205 -3.354 1.00 97.38 115 LYS A CA 1
ATOM 839 C C . LYS A 1 115 ? 5.408 -0.693 -3.610 1.00 97.38 115 LYS A C 1
ATOM 841 O O . LYS A 1 115 ? 6.294 -0.738 -2.776 1.00 97.38 115 LYS A O 1
ATOM 846 N N . HIS A 1 116 ? 5.428 -1.335 -4.774 1.00 96.81 116 HIS A N 1
ATOM 847 C CA . HIS A 1 116 ? 6.560 -2.118 -5.262 1.00 96.81 116 HIS A CA 1
ATOM 848 C C . HIS A 1 116 ? 7.015 -1.590 -6.630 1.00 96.81 116 HIS A C 1
ATOM 850 O O . HIS A 1 116 ? 6.194 -1.446 -7.540 1.00 96.81 116 HIS A O 1
ATOM 856 N N . ALA A 1 117 ? 8.286 -1.257 -6.795 1.00 93.19 117 ALA A N 1
ATOM 857 C CA . ALA A 1 117 ? 8.892 -0.726 -8.004 1.00 93.19 117 ALA A CA 1
ATOM 858 C C . ALA A 1 117 ? 10.032 -1.641 -8.465 1.00 93.19 117 ALA A C 1
ATOM 860 O O . ALA A 1 117 ? 10.924 -1.990 -7.697 1.00 93.19 117 ALA A O 1
ATOM 861 N N . THR A 1 118 ? 10.023 -2.016 -9.744 1.00 90.81 118 THR A N 1
ATOM 862 C CA . THR A 1 118 ? 11.084 -2.822 -10.351 1.00 90.81 118 THR A CA 1
ATOM 863 C C . THR A 1 118 ? 11.771 -2.048 -11.486 1.00 90.81 118 THR A C 1
ATOM 865 O O . THR A 1 118 ? 11.131 -1.757 -12.500 1.00 90.81 118 THR A O 1
ATOM 868 N N . PRO A 1 119 ? 13.079 -1.736 -11.376 1.00 89.88 119 PRO A N 1
ATOM 869 C CA . PRO A 1 119 ? 13.900 -1.843 -10.166 1.00 89.88 119 PRO A CA 1
ATOM 870 C C . PRO A 1 119 ? 13.464 -0.846 -9.069 1.00 89.88 119 PRO A C 1
ATOM 872 O O . PRO A 1 119 ? 12.800 0.141 -9.381 1.00 89.88 119 PRO A O 1
ATOM 875 N N . PRO A 1 120 ? 13.884 -1.044 -7.806 1.00 89.12 120 PRO A N 1
ATOM 876 C CA . PRO A 1 120 ? 13.690 -0.046 -6.754 1.00 89.12 120 PRO A CA 1
ATOM 877 C C . PRO A 1 120 ? 14.433 1.258 -7.077 1.00 89.12 120 PRO A C 1
ATOM 879 O O . PRO A 1 120 ? 15.522 1.247 -7.661 1.00 89.12 120 PRO A O 1
ATOM 882 N N . SER A 1 121 ? 13.869 2.407 -6.701 1.00 87.50 121 SER A N 1
ATOM 883 C CA . SER A 1 121 ? 14.438 3.729 -6.982 1.00 87.50 121 SER A CA 1
ATOM 884 C C . SER A 1 121 ? 13.928 4.820 -6.026 1.00 87.50 121 SER A C 1
ATOM 886 O O . SER A 1 121 ? 12.881 4.666 -5.410 1.00 87.50 121 SER A O 1
ATOM 888 N N . PRO A 1 122 ? 14.591 5.988 -5.941 1.00 86.94 122 PRO A N 1
ATOM 889 C CA . PRO A 1 122 ? 14.085 7.124 -5.164 1.00 86.94 122 PRO A CA 1
ATOM 890 C C . PRO A 1 122 ? 12.888 7.844 -5.823 1.00 86.94 122 PRO A C 1
ATOM 892 O O . PRO A 1 122 ? 12.558 8.958 -5.422 1.00 86.94 122 PRO A O 1
ATOM 895 N N . PHE A 1 123 ? 12.269 7.265 -6.860 1.00 86.94 123 PHE A N 1
ATOM 896 C CA . PHE A 1 123 ? 11.100 7.848 -7.515 1.00 86.94 123 PHE A CA 1
ATOM 897 C C . PHE A 1 123 ? 9.901 7.861 -6.559 1.00 86.94 123 PHE A C 1
ATOM 899 O O . PHE A 1 123 ? 9.600 6.861 -5.907 1.00 86.94 123 PHE A O 1
ATOM 906 N N . GLN A 1 124 ? 9.217 9.001 -6.490 1.00 92.94 124 GLN A N 1
ATOM 907 C CA . GLN A 1 124 ? 8.039 9.187 -5.650 1.00 92.94 124 GLN A CA 1
ATOM 908 C C . GLN A 1 124 ? 6.771 8.838 -6.427 1.00 92.94 124 GLN A C 1
ATOM 910 O O . GLN A 1 124 ? 6.530 9.383 -7.502 1.00 92.94 124 GLN A O 1
ATOM 915 N N . PHE A 1 125 ? 5.956 7.955 -5.855 1.00 94.56 125 PHE A N 1
ATOM 916 C CA . PHE A 1 125 ? 4.647 7.581 -6.376 1.00 94.56 125 PHE A CA 1
ATOM 917 C C . PHE A 1 125 ? 3.567 8.274 -5.554 1.00 94.56 125 PHE A C 1
ATOM 919 O O . PHE A 1 125 ? 3.470 8.051 -4.344 1.00 94.56 125 PHE A O 1
ATOM 926 N N . ASP A 1 126 ? 2.778 9.121 -6.207 1.00 95.88 126 ASP A N 1
ATOM 927 C CA . ASP A 1 126 ? 1.711 9.884 -5.569 1.00 95.88 126 ASP A CA 1
ATOM 928 C C . ASP A 1 126 ? 0.383 9.131 -5.658 1.00 95.88 126 ASP A C 1
ATOM 930 O O . ASP A 1 126 ? 0.043 8.541 -6.682 1.00 95.88 126 ASP A O 1
ATOM 934 N N . PHE A 1 127 ? -0.400 9.190 -4.588 1.00 98.06 127 PHE A N 1
ATOM 935 C CA . PHE A 1 127 ? -1.703 8.551 -4.493 1.00 98.06 127 PHE A CA 1
ATOM 936 C C . PHE A 1 127 ? -2.767 9.570 -4.107 1.00 98.06 127 PHE A C 1
ATOM 938 O O . PHE A 1 127 ? -2.560 10.415 -3.233 1.00 98.06 127 PHE A O 1
ATOM 945 N N . MET A 1 128 ? -3.938 9.439 -4.719 1.00 97.94 128 MET A N 1
ATOM 946 C CA . MET A 1 128 ? -5.163 10.122 -4.316 1.00 97.94 128 MET A CA 1
ATOM 947 C C . MET A 1 128 ? -6.146 9.097 -3.764 1.00 97.94 128 MET A C 1
ATOM 949 O O . MET A 1 128 ? -6.255 7.980 -4.270 1.00 97.94 128 MET A O 1
ATOM 953 N N . THR A 1 129 ? -6.888 9.478 -2.731 1.00 97.88 129 THR A N 1
ATOM 954 C CA . THR A 1 129 ? -7.904 8.616 -2.129 1.00 97.88 129 THR A CA 1
ATOM 955 C C . THR A 1 129 ? -9.264 9.298 -2.087 1.00 97.88 129 THR A C 1
ATOM 957 O O . THR A 1 129 ? -9.384 10.522 -2.022 1.00 97.88 129 THR A O 1
ATOM 960 N N . THR A 1 130 ? -10.317 8.486 -2.138 1.00 97.44 130 THR A N 1
ATOM 961 C CA . THR A 1 130 ? -11.705 8.926 -1.948 1.00 97.44 130 THR A CA 1
ATOM 962 C C . THR A 1 130 ? -12.301 8.198 -0.749 1.00 97.44 130 THR A C 1
ATOM 964 O O . THR A 1 130 ? -12.135 6.984 -0.618 1.00 97.44 130 THR A O 1
ATOM 967 N N . ASN A 1 131 ? -13.007 8.937 0.114 1.00 96.38 131 ASN A N 1
ATOM 968 C CA . ASN A 1 131 ? -13.614 8.446 1.361 1.00 96.38 131 ASN A CA 1
ATOM 969 C C . ASN A 1 131 ? -12.615 7.858 2.380 1.00 96.38 131 ASN A C 1
ATOM 971 O O . ASN A 1 131 ? -13.009 7.060 3.235 1.00 96.38 131 ASN A O 1
ATOM 975 N N . LEU A 1 132 ? -11.345 8.266 2.293 1.00 96.00 132 LEU A N 1
ATOM 976 C CA . LEU A 1 132 ? -10.267 7.959 3.233 1.00 96.00 132 LEU A CA 1
ATOM 977 C C . LEU A 1 132 ? -9.556 9.253 3.650 1.00 96.00 132 LEU A C 1
ATOM 979 O O . LEU A 1 132 ? -9.591 10.252 2.930 1.00 96.00 132 LEU A O 1
ATOM 983 N N . THR A 1 133 ? -8.896 9.211 4.805 1.00 93.88 133 THR A N 1
ATOM 984 C CA . THR A 1 133 ? -8.097 10.321 5.334 1.00 93.88 133 THR A CA 1
ATOM 985 C C . THR A 1 133 ? -6.693 9.806 5.663 1.00 93.88 133 THR A C 1
ATOM 987 O O . THR A 1 133 ? -6.592 8.835 6.410 1.00 93.88 133 THR A O 1
ATOM 990 N N . PRO A 1 134 ? -5.616 10.442 5.162 1.00 95.94 134 PRO A N 1
ATOM 991 C CA . PRO A 1 134 ? -5.614 11.614 4.280 1.00 95.94 134 PRO A CA 1
ATOM 992 C C . PRO A 1 134 ? -6.124 11.309 2.858 1.00 95.94 134 PRO A C 1
ATOM 994 O O . PRO A 1 134 ? -6.079 10.168 2.401 1.00 95.94 134 PRO A O 1
ATOM 997 N N . THR A 1 135 ? -6.586 12.352 2.154 1.00 97.19 135 THR A N 1
ATOM 998 C CA . THR A 1 135 ? -7.084 12.261 0.763 1.00 97.19 135 THR A CA 1
ATOM 999 C C . THR A 1 135 ? -5.968 12.114 -0.274 1.00 97.19 135 THR A C 1
ATOM 1001 O O . THR A 1 135 ? -6.236 11.940 -1.460 1.00 97.19 135 THR A O 1
ATOM 1004 N N . ASN A 1 136 ? -4.712 12.248 0.149 1.00 96.50 136 ASN A N 1
ATOM 1005 C CA . ASN A 1 136 ? -3.528 12.013 -0.661 1.00 96.50 136 ASN A CA 1
ATOM 1006 C C . ASN A 1 136 ? -2.350 11.580 0.216 1.00 96.50 136 ASN A C 1
ATOM 1008 O O . ASN A 1 136 ? -2.324 11.841 1.419 1.00 96.50 136 ASN A O 1
ATOM 1012 N N . PHE A 1 137 ? -1.397 10.890 -0.396 1.00 97.44 137 PHE A N 1
ATOM 1013 C CA . PHE A 1 137 ? -0.125 10.503 0.209 1.00 97.44 137 PHE A CA 1
ATOM 1014 C C . PHE A 1 137 ? 0.868 10.135 -0.898 1.00 97.44 137 PHE A C 1
ATOM 1016 O O . PHE A 1 137 ? 0.503 10.093 -2.071 1.00 97.44 137 PHE A O 1
ATOM 1023 N N . ASN A 1 138 ? 2.117 9.858 -0.533 1.00 96.38 138 ASN A N 1
ATOM 1024 C CA . ASN A 1 138 ? 3.105 9.318 -1.458 1.00 96.38 138 ASN A CA 1
ATOM 1025 C C . ASN A 1 138 ? 3.910 8.187 -0.818 1.00 96.38 138 ASN A C 1
ATOM 1027 O O . ASN A 1 138 ? 3.980 8.088 0.408 1.00 96.38 138 ASN A O 1
ATOM 1031 N N . LEU A 1 139 ? 4.490 7.332 -1.658 1.00 96.94 139 LEU A N 1
ATOM 1032 C CA . LEU A 1 139 ? 5.396 6.254 -1.265 1.00 96.94 139 LEU A CA 1
ATOM 1033 C C . LEU A 1 139 ? 6.621 6.260 -2.192 1.00 96.94 139 LEU A C 1
ATOM 1035 O O . LEU A 1 139 ? 6.500 6.541 -3.384 1.00 96.94 139 LEU A O 1
ATOM 1039 N N . ILE A 1 140 ? 7.798 5.944 -1.649 1.00 94.12 140 ILE A N 1
ATOM 1040 C CA . ILE A 1 140 ? 9.064 5.833 -2.392 1.00 94.12 140 ILE A CA 1
ATOM 1041 C C . ILE A 1 140 ? 9.615 4.436 -2.148 1.00 94.12 140 ILE A C 1
ATOM 1043 O O . ILE A 1 140 ? 9.994 4.129 -1.018 1.00 94.12 140 ILE A O 1
ATOM 1047 N N . ASP A 1 141 ? 9.651 3.607 -3.189 1.00 94.00 141 ASP A N 1
ATOM 1048 C CA . ASP A 1 141 ? 10.209 2.259 -3.095 1.00 94.00 141 ASP A CA 1
ATOM 1049 C C . ASP A 1 141 ? 11.649 2.225 -3.614 1.00 94.00 141 ASP A C 1
ATOM 1051 O O . ASP A 1 141 ? 11.892 2.056 -4.809 1.00 94.00 141 ASP A O 1
ATOM 1055 N N . ASN A 1 142 ? 12.599 2.433 -2.705 1.00 90.81 142 ASN A N 1
ATOM 1056 C CA . ASN A 1 142 ? 14.032 2.497 -2.977 1.00 90.81 142 ASN A CA 1
ATOM 1057 C C . ASN A 1 142 ? 14.817 1.298 -2.420 1.00 90.81 142 ASN A C 1
ATOM 1059 O O . ASN A 1 142 ? 16.050 1.356 -2.390 1.00 90.81 142 ASN A O 1
ATOM 1063 N N . ASP A 1 143 ? 14.132 0.238 -1.985 1.00 92.94 143 ASP A N 1
ATOM 1064 C CA . ASP A 1 143 ? 14.730 -0.934 -1.350 1.00 92.94 143 ASP A CA 1
ATOM 1065 C C . ASP A 1 143 ? 14.256 -2.227 -2.030 1.00 92.94 143 ASP A C 1
ATOM 1067 O O . ASP A 1 143 ? 13.107 -2.366 -2.420 1.00 92.94 143 ASP A O 1
ATOM 1071 N N . ILE A 1 144 ? 15.151 -3.200 -2.206 1.00 87.06 144 ILE A N 1
ATOM 1072 C CA . ILE A 1 144 ? 14.818 -4.460 -2.893 1.00 87.06 144 ILE A CA 1
ATOM 1073 C C . ILE A 1 144 ? 14.097 -5.476 -1.997 1.00 87.06 144 ILE A C 1
ATOM 1075 O O . ILE A 1 144 ? 13.505 -6.433 -2.491 1.00 87.06 144 ILE A O 1
ATOM 1079 N N . ALA A 1 145 ? 14.209 -5.328 -0.680 1.00 91.06 145 ALA A N 1
ATOM 1080 C CA . ALA A 1 145 ? 13.702 -6.267 0.310 1.00 91.06 145 ALA A CA 1
ATOM 1081 C C . ALA A 1 145 ? 12.433 -5.768 1.010 1.00 91.06 145 ALA A C 1
ATOM 1083 O O . ALA A 1 145 ? 11.698 -6.591 1.563 1.00 91.06 145 ALA A O 1
ATOM 1084 N N . MET A 1 146 ? 12.183 -4.455 1.028 1.00 93.75 146 MET A N 1
ATOM 1085 C CA . MET A 1 146 ? 11.079 -3.871 1.785 1.00 93.75 146 MET A CA 1
ATOM 1086 C C . MET A 1 146 ? 10.275 -2.841 0.990 1.00 93.75 146 MET A C 1
ATOM 1088 O O . MET A 1 146 ? 10.689 -1.697 0.844 1.00 93.75 146 MET A O 1
ATOM 1092 N N . ASP A 1 147 ? 9.051 -3.229 0.633 1.00 97.12 147 ASP A N 1
ATOM 1093 C CA . ASP A 1 147 ? 8.071 -2.321 0.042 1.00 97.12 147 ASP A CA 1
ATOM 1094 C C . ASP A 1 147 ? 7.549 -1.313 1.091 1.00 97.12 147 ASP A C 1
ATOM 1096 O O . ASP A 1 147 ? 7.056 -1.727 2.156 1.00 97.12 147 ASP A O 1
ATOM 1100 N N . PRO A 1 148 ? 7.578 0.004 0.818 1.00 97.88 148 PRO A N 1
ATOM 1101 C CA . PRO A 1 148 ? 6.947 1.009 1.668 1.00 97.88 148 PRO A CA 1
ATOM 1102 C C . PRO A 1 148 ? 5.420 0.859 1.671 1.00 97.88 148 PRO A C 1
ATOM 1104 O O . PRO A 1 148 ? 4.802 0.429 0.689 1.00 97.88 148 PRO A O 1
ATOM 1107 N N . MET A 1 149 ? 4.786 1.263 2.775 1.00 98.00 149 MET A N 1
ATOM 1108 C CA . MET A 1 149 ? 3.336 1.158 2.924 1.00 98.00 149 MET A CA 1
ATOM 1109 C C . MET A 1 149 ? 2.711 2.261 3.774 1.00 98.00 149 MET A C 1
ATOM 1111 O O . MET A 1 149 ? 3.364 2.841 4.640 1.00 98.00 149 MET A O 1
ATOM 1115 N N . VAL A 1 150 ? 1.413 2.481 3.566 1.00 98.00 150 VAL A N 1
ATOM 1116 C CA . VAL A 1 150 ? 0.542 3.275 4.442 1.00 98.00 150 VAL A CA 1
ATOM 1117 C C . VAL A 1 150 ? -0.667 2.438 4.862 1.00 98.00 150 VAL A C 1
ATOM 1119 O O . VAL A 1 150 ? -1.146 1.600 4.098 1.00 98.00 150 VAL A O 1
ATOM 1122 N N . MET A 1 151 ? -1.155 2.658 6.082 1.00 97.25 151 MET A N 1
ATOM 1123 C CA . MET A 1 151 ? -2.356 2.015 6.615 1.00 97.25 151 MET A CA 1
ATOM 1124 C C . MET A 1 151 ? -3.447 3.062 6.853 1.00 97.25 151 MET A C 1
ATOM 1126 O O . MET A 1 151 ? -3.173 4.129 7.400 1.00 97.25 151 MET A O 1
ATOM 1130 N N . PHE A 1 152 ? -4.681 2.721 6.492 1.00 96.06 152 PHE A N 1
ATOM 1131 C CA . PHE A 1 152 ? -5.894 3.456 6.822 1.00 96.06 152 PHE A CA 1
ATOM 1132 C C . PHE A 1 152 ? -6.778 2.619 7.740 1.00 96.06 152 PHE A C 1
ATOM 1134 O O . PHE A 1 152 ? -7.021 1.443 7.462 1.00 96.06 152 PHE A O 1
ATOM 1141 N N . GLU A 1 153 ? -7.314 3.249 8.779 1.00 91.56 153 GLU A N 1
ATOM 1142 C CA . GLU A 1 153 ? -8.421 2.699 9.557 1.00 91.56 153 GLU A CA 1
ATOM 1143 C C . GLU A 1 153 ? -9.756 3.114 8.930 1.00 91.56 153 GLU A C 1
ATOM 1145 O O . GLU A 1 153 ? -9.939 4.260 8.508 1.00 91.56 153 GLU A O 1
ATOM 1150 N N . VAL A 1 154 ? -10.698 2.176 8.857 1.00 89.62 154 VAL A N 1
ATOM 1151 C CA . VAL A 1 154 ? -12.004 2.362 8.222 1.00 89.62 154 VAL A CA 1
ATOM 1152 C C . VAL A 1 154 ? -13.106 2.118 9.243 1.00 89.62 154 VAL A C 1
ATOM 1154 O O . VAL A 1 154 ? -13.260 1.015 9.756 1.00 89.62 154 VAL A O 1
ATOM 1157 N N . THR A 1 155 ? -13.899 3.153 9.504 1.00 85.81 155 THR A N 1
ATOM 1158 C CA . THR A 1 155 ? -15.094 3.098 10.366 1.00 85.81 155 THR A CA 1
ATOM 1159 C C . THR A 1 155 ? -16.396 3.277 9.582 1.00 85.81 155 THR A C 1
ATOM 1161 O O . THR A 1 155 ? -17.466 2.893 10.049 1.00 85.81 155 THR A O 1
ATOM 1164 N N . ASP A 1 156 ? -16.321 3.838 8.370 1.00 87.31 156 ASP A N 1
ATOM 1165 C CA . ASP A 1 156 ? -17.452 3.962 7.452 1.00 87.31 156 ASP A CA 1
ATOM 1166 C C . ASP A 1 156 ? -17.403 2.878 6.371 1.00 87.31 156 ASP A C 1
ATOM 1168 O O . ASP A 1 156 ? -16.636 2.980 5.411 1.00 87.31 156 ASP A O 1
ATOM 1172 N N . PHE A 1 157 ? -18.278 1.886 6.512 1.00 87.25 157 PHE A N 1
ATOM 1173 C CA . PHE A 1 157 ? -18.465 0.772 5.577 1.00 87.25 157 PHE A CA 1
ATOM 1174 C C . PHE A 1 157 ? -19.624 1.000 4.593 1.00 87.25 157 PHE A C 1
ATOM 1176 O O . PHE A 1 157 ? -19.991 0.098 3.846 1.00 87.25 157 PHE A O 1
ATOM 1183 N N . SER A 1 158 ? -20.247 2.186 4.603 1.00 87.81 158 SER A N 1
ATOM 1184 C CA . SER A 1 158 ? -21.381 2.502 3.722 1.00 87.81 158 SER A CA 1
ATOM 1185 C C . SER A 1 158 ? -20.957 3.024 2.348 1.00 87.81 158 SER A C 1
ATOM 1187 O O . SER A 1 158 ? -21.762 3.047 1.416 1.00 87.81 158 SER A O 1
ATOM 1189 N N . THR A 1 159 ? -19.693 3.431 2.208 1.00 91.31 159 THR A N 1
ATOM 1190 C CA . THR A 1 159 ? -19.145 4.017 0.984 1.00 91.31 159 THR A CA 1
ATOM 1191 C C . THR A 1 159 ? -17.949 3.226 0.462 1.00 91.31 159 THR A C 1
ATOM 1193 O O . THR A 1 159 ? -17.121 2.732 1.227 1.00 91.31 159 THR A O 1
ATOM 1196 N N . ILE A 1 160 ? -17.834 3.146 -0.866 1.00 92.88 160 ILE A N 1
ATOM 1197 C CA . ILE A 1 160 ? -16.664 2.566 -1.534 1.00 92.88 160 ILE A CA 1
ATOM 1198 C C . ILE A 1 160 ? -15.450 3.461 -1.279 1.00 92.88 160 ILE A C 1
ATOM 1200 O O . ILE A 1 160 ? -15.540 4.691 -1.367 1.00 92.88 160 ILE A O 1
ATOM 1204 N N . LYS A 1 161 ? -14.316 2.830 -0.979 1.00 96.00 161 LYS A N 1
ATOM 1205 C CA . LYS A 1 161 ? -13.018 3.485 -0.824 1.00 96.00 161 LYS A CA 1
ATOM 1206 C C . LYS A 1 161 ? -12.245 3.337 -2.120 1.00 96.00 161 LYS A C 1
ATOM 1208 O O . LYS A 1 161 ? -12.161 2.235 -2.654 1.00 96.00 161 LYS A O 1
ATOM 1213 N N . THR A 1 162 ? -11.686 4.425 -2.625 1.00 97.00 162 THR A N 1
ATOM 1214 C CA . THR A 1 162 ? -10.890 4.396 -3.858 1.00 97.00 162 THR A CA 1
ATOM 1215 C C . THR A 1 162 ? -9.476 4.827 -3.542 1.00 97.00 162 THR A C 1
ATOM 1217 O O . THR A 1 162 ? -9.287 5.810 -2.825 1.00 97.00 162 THR A O 1
ATOM 1220 N N . ILE A 1 163 ? -8.504 4.100 -4.082 1.00 97.94 163 ILE A N 1
ATOM 1221 C CA . ILE A 1 163 ? -7.082 4.446 -4.047 1.00 97.94 163 ILE A CA 1
ATOM 1222 C C . ILE A 1 163 ? -6.622 4.490 -5.494 1.00 97.94 163 ILE A C 1
ATOM 1224 O O . ILE A 1 163 ? -6.734 3.482 -6.187 1.00 97.94 163 ILE A O 1
ATOM 1228 N N . ASP A 1 164 ? -6.157 5.648 -5.940 1.00 97.19 164 ASP A N 1
ATOM 1229 C CA . ASP A 1 164 ? -5.720 5.911 -7.308 1.00 97.19 164 ASP A CA 1
ATOM 1230 C C . ASP A 1 164 ? -4.249 6.320 -7.307 1.00 97.19 164 ASP A C 1
ATOM 1232 O O . ASP A 1 164 ? -3.871 7.255 -6.596 1.00 97.19 164 ASP A O 1
ATOM 1236 N N . GLU A 1 165 ? -3.421 5.612 -8.074 1.00 96.50 165 GLU A N 1
ATOM 1237 C CA . GLU A 1 165 ? -2.023 5.985 -8.271 1.00 96.50 165 GLU A CA 1
ATOM 1238 C C . GLU A 1 165 ? -1.919 7.030 -9.388 1.00 96.50 165 GLU A C 1
ATOM 1240 O O . GLU A 1 165 ? -2.214 6.775 -10.562 1.00 96.50 165 GLU A O 1
ATOM 1245 N N . ILE A 1 166 ? -1.481 8.229 -9.016 1.00 92.94 166 ILE A N 1
ATOM 1246 C CA . ILE A 1 166 ? -1.385 9.368 -9.916 1.00 92.94 166 ILE A CA 1
ATOM 1247 C C . ILE A 1 166 ? -0.026 9.375 -10.608 1.00 92.94 166 ILE A C 1
ATOM 1249 O O . ILE A 1 166 ? 1.018 9.340 -9.966 1.00 92.94 166 ILE A O 1
ATOM 1253 N N . ASN A 1 167 ? -0.067 9.534 -11.934 1.00 68.12 167 ASN A N 1
ATOM 1254 C CA . ASN A 1 167 ? 1.086 9.828 -12.786 1.00 68.12 167 ASN A CA 1
ATOM 1255 C C . ASN A 1 167 ? 2.281 8.869 -12.592 1.00 68.12 167 ASN A C 1
ATOM 1257 O O . ASN A 1 167 ? 3.303 9.252 -12.014 1.00 68.12 167 ASN A O 1
ATOM 1261 N N . PRO A 1 168 ? 2.214 7.644 -13.132 1.00 67.81 168 PRO A N 1
ATOM 1262 C CA . PRO A 1 168 ? 3.383 6.785 -13.173 1.00 67.81 168 PRO A CA 1
ATOM 1263 C C . PRO A 1 168 ? 4.335 7.387 -14.230 1.00 67.81 168 PRO A C 1
ATOM 1265 O O . PRO A 1 168 ? 4.077 7.308 -15.425 1.00 67.81 168 PRO A O 1
ATOM 1268 N N . GLY A 1 169 ? 5.351 8.133 -13.776 1.00 71.44 169 GLY A N 1
ATOM 1269 C CA . GLY A 1 169 ? 6.265 8.918 -14.619 1.00 71.44 169 GLY A CA 1
ATOM 1270 C C . GLY A 1 169 ? 7.170 8.045 -15.495 1.00 71.44 169 GLY A C 1
ATOM 1271 O O . GLY A 1 169 ? 6.765 7.580 -16.552 1.00 71.44 169 GLY A O 1
ATOM 1272 N N . SER A 1 170 ? 8.413 7.800 -15.064 1.00 81.50 170 SER A N 1
ATOM 1273 C CA . SER A 1 170 ? 9.329 6.855 -15.742 1.00 81.50 170 SER A CA 1
ATOM 1274 C C . SER A 1 170 ? 8.989 5.384 -15.473 1.00 81.50 170 SER A C 1
ATOM 1276 O O . SER A 1 170 ? 9.712 4.491 -15.898 1.00 81.50 170 SER A O 1
ATOM 1278 N N . TYR A 1 171 ? 7.910 5.131 -14.741 1.00 87.00 171 TYR A N 1
ATOM 1279 C CA . TYR A 1 171 ? 7.399 3.814 -14.398 1.00 87.00 171 TYR A CA 1
ATOM 1280 C C . TYR A 1 171 ? 6.037 3.620 -15.042 1.00 87.00 171 TYR A C 1
ATOM 1282 O O . TYR A 1 171 ? 5.331 4.583 -15.308 1.00 87.00 171 TYR A O 1
ATOM 1290 N N . THR A 1 172 ? 5.631 2.374 -15.231 1.00 87.94 172 THR A N 1
ATOM 1291 C CA . THR A 1 172 ? 4.274 2.020 -15.646 1.00 87.94 172 THR A CA 1
ATOM 1292 C C . THR A 1 172 ? 3.663 1.095 -14.609 1.00 87.94 172 THR A C 1
ATOM 1294 O O . THR A 1 172 ? 4.317 0.156 -14.158 1.00 87.94 172 THR A O 1
ATOM 1297 N N . LEU A 1 173 ? 2.423 1.370 -14.199 1.00 92.50 173 LEU A N 1
ATOM 1298 C CA . LEU A 1 173 ? 1.692 0.493 -13.288 1.00 92.50 173 LEU A CA 1
ATOM 1299 C C . LEU A 1 173 ? 1.351 -0.806 -14.025 1.00 92.50 173 LEU A C 1
ATOM 1301 O O . LEU A 1 173 ? 0.487 -0.819 -14.907 1.00 92.50 173 LEU A O 1
ATOM 1305 N N . SER A 1 174 ? 2.021 -1.895 -13.662 1.00 91.94 174 SER A N 1
ATOM 1306 C CA . SER A 1 174 ? 1.852 -3.190 -14.316 1.00 91.94 174 SER A CA 1
ATOM 1307 C C . SER A 1 174 ? 0.728 -4.004 -13.688 1.00 91.94 174 SER A C 1
ATOM 1309 O O . SER A 1 174 ? -0.032 -4.666 -14.400 1.00 91.94 174 SER A O 1
ATOM 1311 N N . SER A 1 175 ? 0.549 -3.924 -12.367 1.00 94.62 175 SER A N 1
ATOM 1312 C CA . SER A 1 175 ? -0.558 -4.597 -11.683 1.00 94.62 175 SER A CA 1
ATOM 1313 C C . SER A 1 175 ? -0.904 -3.985 -10.326 1.00 94.62 175 SER A C 1
ATOM 1315 O O . SER A 1 175 ? -0.082 -3.340 -9.683 1.00 94.62 175 SER A O 1
ATOM 1317 N N . ILE A 1 176 ? -2.135 -4.244 -9.877 1.00 96.44 176 ILE A N 1
ATOM 1318 C CA . ILE A 1 176 ? -2.556 -4.053 -8.486 1.00 96.44 176 ILE A CA 1
ATOM 1319 C C . ILE A 1 176 ? -2.994 -5.423 -7.976 1.00 96.44 176 ILE A C 1
ATOM 1321 O O . ILE A 1 176 ? -3.902 -6.026 -8.554 1.00 96.44 176 ILE A O 1
ATOM 1325 N N . VAL A 1 177 ? -2.348 -5.919 -6.924 1.00 94.94 177 VAL A N 1
ATOM 1326 C CA . VAL A 1 177 ? -2.667 -7.215 -6.312 1.00 94.94 177 VAL A CA 1
ATOM 1327 C C . VAL A 1 177 ? -3.178 -6.970 -4.905 1.00 94.94 177 VAL A C 1
ATOM 1329 O O . VAL A 1 177 ? -2.449 -6.431 -4.080 1.00 94.94 177 VAL A O 1
ATOM 1332 N N . CYS A 1 178 ? -4.417 -7.371 -4.627 1.00 94.25 178 CYS A N 1
ATOM 1333 C CA . CYS A 1 178 ? -5.024 -7.195 -3.314 1.00 94.25 178 CYS A CA 1
ATOM 1334 C C . CYS A 1 178 ? -5.328 -8.533 -2.641 1.00 94.25 178 CYS A C 1
ATOM 1336 O O . CYS A 1 178 ? -5.844 -9.451 -3.277 1.00 94.25 178 CYS A O 1
ATOM 1338 N N . ASN A 1 179 ? -5.055 -8.609 -1.342 1.00 91.69 179 ASN A N 1
ATOM 1339 C CA . ASN A 1 179 ? -5.429 -9.705 -0.461 1.00 91.69 179 ASN A CA 1
ATOM 1340 C C . ASN A 1 179 ? -6.384 -9.196 0.621 1.00 91.69 179 ASN A C 1
ATOM 1342 O O . ASN A 1 179 ? -6.193 -8.097 1.139 1.00 91.69 179 ASN A O 1
ATOM 1346 N N . VAL A 1 180 ? -7.380 -10.004 0.974 1.00 89.25 180 VAL A N 1
ATOM 1347 C CA . VAL A 1 180 ? -8.369 -9.686 2.009 1.00 89.25 180 VAL A CA 1
ATOM 1348 C C . VAL A 1 180 ? -8.289 -10.741 3.105 1.00 89.25 180 VAL A C 1
ATOM 1350 O O . VAL A 1 180 ? -8.301 -11.937 2.817 1.00 89.25 180 VAL A O 1
ATOM 1353 N N . VAL A 1 181 ? -8.248 -10.300 4.358 1.00 87.50 181 VAL A N 1
ATOM 1354 C CA . VAL A 1 181 ? -8.379 -11.139 5.552 1.00 87.50 181 VAL A CA 1
ATOM 1355 C C . VAL A 1 181 ? -9.587 -10.632 6.344 1.00 87.50 181 VAL A C 1
ATOM 1357 O O . VAL A 1 181 ? -9.634 -9.451 6.664 1.00 87.50 181 VAL A O 1
ATOM 1360 N N . GLY A 1 182 ? -10.583 -11.479 6.631 1.00 76.50 182 GLY A N 1
ATOM 1361 C CA . GLY A 1 182 ? -11.833 -11.021 7.256 1.00 76.50 182 GLY A CA 1
ATOM 1362 C C . GLY A 1 182 ? -12.937 -12.080 7.371 1.00 76.50 182 GLY A C 1
ATOM 1363 O O . GLY A 1 182 ? -12.745 -13.237 6.989 1.00 76.50 182 GLY A O 1
ATOM 1364 N N . SER A 1 183 ? -14.089 -11.693 7.934 1.00 62.44 183 SER A N 1
ATOM 1365 C CA . SER A 1 183 ? -15.100 -12.607 8.511 1.00 62.44 183 SER A CA 1
ATOM 1366 C C . SER A 1 183 ? -16.286 -13.011 7.612 1.00 62.44 183 SER A C 1
ATOM 1368 O O . SER A 1 183 ? -17.217 -13.655 8.097 1.00 62.44 183 SER A O 1
ATOM 1370 N N . GLY A 1 184 ? -16.234 -12.781 6.293 1.00 51.16 184 GLY A N 1
ATOM 1371 C CA . GLY A 1 184 ? -16.988 -13.639 5.358 1.00 51.16 184 GLY A CA 1
ATOM 1372 C C . GLY A 1 184 ? -18.038 -13.007 4.439 1.00 51.16 184 GLY A C 1
ATOM 1373 O O . GLY A 1 184 ? -18.976 -13.691 4.033 1.00 51.16 184 GLY A O 1
ATOM 1374 N N . GLY A 1 185 ? -17.884 -11.755 4.027 1.00 55.28 185 GLY A N 1
ATOM 1375 C CA . GLY A 1 185 ? -18.371 -11.320 2.714 1.00 55.28 185 GLY A CA 1
ATOM 1376 C C . GLY A 1 185 ? -17.280 -11.493 1.666 1.00 55.28 185 GLY A C 1
ATOM 1377 O O . GLY A 1 185 ? -16.123 -11.687 2.013 1.00 55.28 185 GLY A O 1
ATOM 1378 N N . THR A 1 186 ? -17.610 -11.409 0.380 1.00 53.00 186 THR A N 1
ATOM 1379 C CA . THR A 1 186 ? -16.614 -11.156 -0.675 1.00 53.00 186 THR A CA 1
ATOM 1380 C C . THR A 1 186 ? -16.514 -9.647 -0.914 1.00 53.00 186 THR A C 1
ATOM 1382 O O . THR A 1 186 ? -17.158 -9.147 -1.844 1.00 53.00 186 THR A O 1
ATOM 1385 N N . PRO A 1 187 ? -15.750 -8.881 -0.113 1.00 58.69 187 PRO A N 1
ATOM 1386 C CA . PRO A 1 187 ? -15.242 -7.604 -0.573 1.00 58.69 187 PRO A CA 1
ATOM 1387 C C . PRO A 1 187 ? -14.299 -7.926 -1.734 1.00 58.69 187 PRO A C 1
ATOM 1389 O O . PRO A 1 187 ? -13.351 -8.698 -1.601 1.00 58.69 187 PRO A O 1
ATOM 1392 N N . THR A 1 188 ? -14.598 -7.420 -2.921 1.00 72.75 188 THR A N 1
ATOM 1393 C CA . THR A 1 188 ? -13.706 -7.601 -4.065 1.00 72.75 188 THR A CA 1
ATOM 1394 C C . THR A 1 188 ? -13.085 -6.252 -4.354 1.00 72.75 188 THR A C 1
ATOM 1396 O O . THR A 1 188 ? -13.784 -5.353 -4.817 1.00 72.75 188 THR A O 1
ATOM 1399 N N . PRO A 1 189 ? -11.794 -6.062 -4.039 1.00 86.31 189 PRO A N 1
ATOM 1400 C CA . PRO A 1 189 ? -11.034 -4.980 -4.628 1.00 86.31 189 PRO A CA 1
ATOM 1401 C C . PRO A 1 189 ? -11.188 -5.070 -6.150 1.00 86.31 189 PRO A C 1
ATOM 1403 O O . PRO A 1 189 ? -10.787 -6.058 -6.767 1.00 86.31 189 PRO A O 1
ATOM 1406 N N . VAL A 1 190 ? -11.833 -4.077 -6.754 1.00 92.12 190 VAL A N 1
ATOM 1407 C CA . VAL A 1 190 ? -12.040 -4.017 -8.202 1.00 92.12 190 VAL A CA 1
ATOM 1408 C C . VAL A 1 190 ? -11.052 -3.019 -8.771 1.00 92.12 190 VAL A C 1
ATOM 1410 O O . VAL A 1 190 ? -11.136 -1.821 -8.499 1.00 92.12 190 VAL A O 1
ATOM 1413 N N . ARG A 1 191 ? -10.111 -3.511 -9.577 1.00 93.62 191 ARG A N 1
ATOM 1414 C CA . ARG A 1 191 ? -9.171 -2.654 -10.298 1.00 93.62 191 ARG A CA 1
ATOM 1415 C C . ARG A 1 191 ? -9.895 -1.847 -11.379 1.00 93.62 191 ARG A C 1
ATOM 1417 O O . ARG A 1 191 ? -10.655 -2.399 -12.171 1.00 93.62 191 ARG A O 1
ATOM 1424 N N . MET A 1 192 ? -9.601 -0.553 -11.443 1.00 92.38 192 MET A N 1
ATOM 1425 C CA . MET A 1 192 ? -10.153 0.416 -12.387 1.00 92.38 192 MET A CA 1
ATOM 1426 C C . MET A 1 192 ? -9.028 1.292 -12.949 1.00 92.38 192 MET A C 1
ATOM 1428 O O . MET A 1 192 ? -8.771 2.390 -12.467 1.00 92.38 192 MET A O 1
ATOM 1432 N N . GLY A 1 193 ? -8.328 0.795 -13.972 1.00 91.00 193 GLY A N 1
ATOM 1433 C CA . GLY A 1 193 ? -7.163 1.488 -14.528 1.00 91.00 193 GLY A CA 1
ATOM 1434 C C . GLY A 1 193 ? -6.025 1.563 -13.508 1.00 91.00 193 GLY A C 1
ATOM 1435 O O . GLY A 1 193 ? -5.504 0.520 -13.103 1.00 91.00 193 GLY A O 1
ATOM 1436 N N . ASN A 1 194 ? -5.675 2.783 -13.097 1.00 93.38 194 ASN A N 1
ATOM 1437 C CA . ASN A 1 194 ? -4.657 3.039 -12.073 1.00 93.38 194 ASN A CA 1
ATOM 1438 C C . ASN A 1 194 ? -5.209 3.057 -10.646 1.00 93.38 194 ASN A C 1
ATOM 1440 O O . ASN A 1 194 ? -4.447 3.199 -9.693 1.00 93.38 194 ASN A O 1
ATOM 1444 N N . ALA A 1 195 ? -6.517 2.845 -10.502 1.00 95.75 195 ALA A N 1
ATOM 1445 C CA . ALA A 1 195 ? -7.182 2.820 -9.219 1.00 95.75 195 ALA A CA 1
ATOM 1446 C C . ALA A 1 195 ? -7.629 1.416 -8.810 1.00 95.75 195 ALA A C 1
ATOM 1448 O O . ALA A 1 195 ? -7.784 0.505 -9.630 1.00 95.75 195 ALA A O 1
ATOM 1449 N N . VAL A 1 196 ? -7.918 1.267 -7.522 1.00 96.69 196 VAL A N 1
ATOM 1450 C CA . VAL A 1 196 ? -8.675 0.149 -6.966 1.00 96.69 196 VAL A CA 1
ATOM 1451 C C . VAL A 1 196 ? -9.823 0.678 -6.116 1.00 96.69 196 VAL A C 1
ATOM 1453 O O . VAL A 1 196 ? -9.641 1.547 -5.263 1.00 96.69 196 VAL A O 1
ATOM 1456 N N . ASN A 1 197 ? -11.015 0.141 -6.362 1.00 95.75 197 ASN A N 1
ATOM 1457 C CA . ASN A 1 197 ? -12.189 0.352 -5.529 1.00 95.75 197 ASN A CA 1
ATOM 1458 C C . ASN A 1 197 ? -12.303 -0.783 -4.522 1.00 95.75 197 ASN A C 1
ATOM 1460 O O . ASN A 1 197 ? -12.297 -1.951 -4.902 1.00 95.75 197 ASN A O 1
ATOM 1464 N N . ILE A 1 198 ? -12.453 -0.438 -3.250 1.00 93.62 198 ILE A N 1
ATOM 1465 C CA . ILE A 1 198 ? -12.526 -1.377 -2.142 1.00 93.62 198 ILE A CA 1
ATOM 1466 C C . ILE A 1 198 ? -13.837 -1.137 -1.401 1.00 93.62 198 ILE A C 1
ATOM 1468 O O . ILE A 1 198 ? -14.094 -0.058 -0.865 1.00 93.62 198 ILE A O 1
ATOM 1472 N N . ASN A 1 199 ? -14.681 -2.160 -1.396 1.00 90.19 199 ASN A N 1
ATOM 1473 C CA . ASN A 1 199 ? -15.868 -2.232 -0.560 1.00 90.19 199 ASN A CA 1
ATOM 1474 C C . ASN A 1 199 ? -15.534 -3.169 0.599 1.00 90.19 199 ASN A C 1
ATOM 1476 O O . ASN A 1 199 ? -15.391 -4.352 0.332 1.00 90.19 199 ASN A O 1
ATOM 1480 N N . LEU A 1 200 ? -15.345 -2.661 1.818 1.00 87.75 200 LEU A N 1
ATOM 1481 C CA . LEU A 1 200 ? -14.951 -3.469 2.979 1.00 87.75 200 LEU A CA 1
ATOM 1482 C C . LEU A 1 200 ? -16.156 -3.780 3.857 1.00 87.75 200 LEU A C 1
ATOM 1484 O O . LEU A 1 200 ? -17.066 -2.959 3.980 1.00 87.75 200 LEU A O 1
ATOM 1488 N N . GLN A 1 201 ? -16.115 -4.921 4.535 1.00 86.69 201 GLN A N 1
ATOM 1489 C CA . GLN A 1 201 ? -16.966 -5.172 5.685 1.00 86.69 201 GLN A CA 1
ATOM 1490 C C . GLN A 1 201 ? -16.240 -4.825 6.995 1.00 86.69 201 GLN A C 1
ATOM 1492 O O . GLN A 1 201 ? -15.011 -4.718 7.032 1.00 86.69 201 GLN A O 1
ATOM 1497 N N . PRO A 1 202 ? -17.000 -4.636 8.083 1.00 84.81 202 PRO A N 1
ATOM 1498 C CA . PRO A 1 202 ? -16.460 -4.525 9.431 1.00 84.81 202 PRO A CA 1
ATOM 1499 C C . PRO A 1 202 ? -15.434 -5.600 9.781 1.00 84.81 202 PRO A C 1
ATOM 1501 O O . PRO A 1 202 ? -15.707 -6.790 9.636 1.00 84.81 202 PRO A O 1
ATOM 1504 N N . GLY A 1 203 ? -14.277 -5.165 10.279 1.00 83.31 203 GLY A N 1
ATOM 1505 C CA . GLY A 1 203 ? -13.166 -6.029 10.686 1.00 83.31 203 GLY A CA 1
ATOM 1506 C C . GLY A 1 203 ? -12.329 -6.593 9.538 1.00 83.31 203 GLY A C 1
ATOM 1507 O O . GLY A 1 203 ? -11.351 -7.288 9.801 1.00 83.31 203 GLY A O 1
ATOM 1508 N N . ASP A 1 204 ? -12.667 -6.309 8.277 1.00 88.75 204 ASP A N 1
ATOM 1509 C CA . ASP A 1 204 ? -11.839 -6.741 7.153 1.00 88.75 204 ASP A CA 1
ATOM 1510 C C . ASP A 1 204 ? -10.523 -5.954 7.106 1.00 88.75 204 ASP A C 1
ATOM 1512 O O . ASP A 1 204 ? -10.495 -4.728 7.247 1.00 88.75 204 ASP A O 1
ATOM 1516 N N . GLU A 1 205 ? -9.435 -6.655 6.806 1.00 91.25 205 GLU A N 1
ATOM 1517 C CA . GLU A 1 205 ? -8.140 -6.088 6.452 1.00 91.25 205 GLU A CA 1
ATOM 1518 C C . GLU A 1 205 ? -7.848 -6.357 4.972 1.00 91.25 205 GLU A C 1
ATOM 1520 O O . GLU A 1 205 ? -7.749 -7.504 4.533 1.00 91.25 205 GLU A O 1
ATOM 1525 N N . VAL A 1 206 ? -7.690 -5.290 4.189 1.00 93.06 206 VAL A N 1
ATOM 1526 C CA . VAL A 1 206 ? -7.357 -5.351 2.764 1.00 93.06 206 VAL A CA 1
ATOM 1527 C C . VAL A 1 206 ? -5.948 -4.825 2.551 1.00 93.06 206 VAL A C 1
ATOM 1529 O O . VAL A 1 206 ? -5.680 -3.658 2.804 1.00 93.06 206 VAL A O 1
ATOM 1532 N N . THR A 1 207 ? -5.052 -5.656 2.029 1.00 95.56 207 THR A N 1
ATOM 1533 C CA . THR A 1 207 ? -3.709 -5.234 1.612 1.00 95.56 207 THR A CA 1
ATOM 1534 C C . THR A 1 207 ? -3.627 -5.217 0.096 1.00 95.56 207 THR A C 1
ATOM 1536 O O . THR A 1 207 ? -3.752 -6.271 -0.516 1.00 95.56 207 THR A O 1
ATOM 1539 N N . CYS A 1 208 ? -3.384 -4.056 -0.507 1.00 97.00 208 CYS A N 1
ATOM 1540 C CA . CYS A 1 208 ? -3.175 -3.895 -1.945 1.00 97.00 208 CYS A CA 1
ATOM 1541 C C . CYS A 1 208 ? -1.734 -3.471 -2.237 1.00 97.00 208 CYS A C 1
ATOM 1543 O O . CYS A 1 208 ? -1.286 -2.437 -1.745 1.00 97.00 208 CYS A O 1
ATOM 1545 N N . THR A 1 209 ? -1.033 -4.232 -3.076 1.00 97.62 209 THR A N 1
ATOM 1546 C CA . THR A 1 209 ? 0.292 -3.887 -3.600 1.00 97.62 209 THR A CA 1
ATOM 1547 C C . THR A 1 209 ? 0.168 -3.345 -5.019 1.00 97.62 209 THR A C 1
ATOM 1549 O O . THR A 1 209 ? -0.349 -4.029 -5.905 1.00 97.62 209 THR A O 1
ATOM 1552 N N . PHE A 1 210 ? 0.659 -2.126 -5.226 1.00 97.69 210 PHE A N 1
ATOM 1553 C CA . PHE A 1 210 ? 0.778 -1.470 -6.524 1.00 97.69 210 PHE A CA 1
ATOM 1554 C C . PHE A 1 210 ? 2.171 -1.741 -7.098 1.00 97.69 210 PHE A C 1
ATOM 1556 O O . PHE A 1 210 ? 3.172 -1.229 -6.584 1.00 97.69 210 PHE A O 1
ATOM 1563 N N . ASN A 1 211 ? 2.234 -2.565 -8.144 1.00 96.19 211 ASN A N 1
ATOM 1564 C CA . ASN A 1 211 ? 3.477 -2.973 -8.793 1.00 96.19 211 ASN A CA 1
ATOM 1565 C C . ASN A 1 211 ? 3.721 -2.101 -10.020 1.00 96.19 211 ASN A C 1
ATOM 1567 O O . ASN A 1 211 ? 2.888 -2.070 -10.931 1.00 96.19 211 ASN A O 1
ATOM 1571 N N . ASN A 1 212 ? 4.872 -1.433 -10.061 1.00 93.38 212 ASN A N 1
ATOM 1572 C CA . ASN A 1 212 ? 5.275 -0.661 -11.224 1.00 93.38 212 ASN A CA 1
ATOM 1573 C C . ASN A 1 212 ? 6.613 -1.133 -11.760 1.00 93.38 212 ASN A C 1
ATOM 1575 O O . ASN A 1 212 ? 7.579 -1.264 -11.014 1.00 93.38 212 ASN A O 1
ATOM 1579 N N . ASP A 1 213 ? 6.675 -1.257 -13.075 1.00 90.44 213 ASP A N 1
ATOM 1580 C CA . ASP A 1 213 ? 7.896 -1.583 -13.792 1.00 90.44 213 ASP A CA 1
ATOM 1581 C C . ASP A 1 213 ? 8.429 -0.318 -14.451 1.00 90.44 213 ASP A C 1
ATOM 1583 O O . ASP A 1 213 ? 7.666 0.463 -15.035 1.00 90.44 213 ASP A O 1
ATOM 1587 N N . PHE A 1 214 ? 9.733 -0.080 -14.322 1.00 84.25 214 PHE A N 1
ATOM 1588 C CA . PHE A 1 214 ? 10.379 1.036 -14.998 1.00 84.25 214 PHE A CA 1
ATOM 1589 C C . PHE A 1 214 ? 10.140 0.886 -16.493 1.00 84.25 214 PHE A C 1
ATOM 1591 O O . PHE A 1 214 ? 10.238 -0.215 -17.044 1.00 84.25 214 PHE A O 1
ATOM 1598 N N . LEU A 1 215 ? 9.825 1.996 -17.153 1.00 74.38 215 LEU A N 1
ATOM 1599 C CA . LEU A 1 215 ? 9.722 2.052 -18.596 1.00 74.38 215 LEU A CA 1
ATOM 1600 C C . LEU A 1 215 ? 11.133 1.861 -19.152 1.00 74.38 215 LEU A C 1
ATOM 1602 O O . LEU A 1 215 ? 11.848 2.814 -19.445 1.00 74.38 215 LEU A O 1
ATOM 1606 N N . THR A 1 216 ? 11.573 0.609 -19.251 1.00 59.44 216 THR A N 1
ATOM 1607 C CA . THR A 1 216 ? 12.766 0.299 -20.019 1.00 59.44 216 THR A CA 1
ATOM 1608 C C . THR A 1 216 ? 12.418 0.645 -21.455 1.00 59.44 216 THR A C 1
ATOM 1610 O O . THR A 1 216 ? 11.560 0.016 -22.077 1.00 59.44 216 THR A O 1
ATOM 1613 N N . ALA A 1 217 ? 13.034 1.698 -21.979 1.00 56.78 217 ALA A N 1
ATOM 1614 C CA . ALA A 1 217 ? 13.143 1.824 -23.412 1.00 56.78 217 ALA A CA 1
ATOM 1615 C C . ALA A 1 217 ? 13.709 0.493 -23.916 1.00 56.78 217 ALA A C 1
ATOM 1617 O O . ALA A 1 217 ? 14.726 0.012 -23.403 1.00 56.78 217 ALA A O 1
ATOM 1618 N N . ALA A 1 218 ? 13.020 -0.140 -24.868 1.00 63.69 218 ALA A N 1
ATOM 1619 C CA . ALA A 1 218 ? 13.578 -1.291 -25.559 1.00 63.69 218 ALA A CA 1
ATOM 1620 C C . ALA A 1 218 ? 15.011 -0.935 -25.973 1.00 63.69 218 ALA A C 1
ATOM 1622 O O . ALA A 1 218 ? 15.266 0.186 -26.401 1.00 63.69 218 ALA A O 1
ATOM 1623 N N . THR A 1 219 ? 15.976 -1.830 -25.797 1.00 81.00 219 THR A N 1
ATOM 1624 C CA . THR A 1 219 ? 17.290 -1.536 -26.365 1.00 81.00 219 THR A CA 1
ATOM 1625 C C . THR A 1 219 ? 17.285 -1.888 -27.841 1.00 81.00 219 THR A C 1
ATOM 1627 O O . THR A 1 219 ? 16.749 -2.921 -28.235 1.00 81.00 219 THR A O 1
ATOM 1630 N N . VAL A 1 220 ? 17.886 -1.031 -28.655 1.00 89.19 220 VAL A N 1
ATOM 1631 C CA . VAL A 1 220 ? 18.008 -1.209 -30.100 1.00 89.19 220 VAL A CA 1
ATOM 1632 C C . VAL A 1 220 ? 19.475 -1.282 -30.498 1.00 89.19 220 VAL A C 1
ATOM 1634 O O . VAL A 1 220 ? 20.386 -0.855 -29.780 1.00 89.19 220 VAL A O 1
ATOM 1637 N N . THR A 1 221 ? 19.723 -1.860 -31.663 1.00 94.50 221 THR A N 1
ATOM 1638 C CA . THR A 1 221 ? 21.035 -1.940 -32.290 1.00 94.50 221 THR A CA 1
ATOM 1639 C C . THR A 1 221 ? 21.159 -0.866 -33.361 1.00 94.50 221 THR A C 1
ATOM 1641 O O . THR A 1 221 ? 20.360 -0.806 -34.291 1.00 94.50 221 THR A O 1
ATOM 1644 N N . VAL A 1 222 ? 22.227 -0.070 -33.300 1.00 96.19 222 VAL A N 1
ATOM 1645 C CA . VAL A 1 222 ? 22.604 0.847 -34.388 1.00 96.19 222 VAL A CA 1
ATOM 1646 C C . VAL A 1 222 ? 23.778 0.254 -35.157 1.00 96.19 222 VAL A C 1
ATOM 1648 O O . VAL A 1 222 ? 24.816 -0.075 -34.578 1.00 96.19 222 VAL A O 1
ATOM 1651 N N . SER A 1 223 ? 23.645 0.109 -36.473 1.00 97.69 223 SER A N 1
ATOM 1652 C CA . SER A 1 223 ? 24.658 -0.533 -37.312 1.00 97.69 223 SER A CA 1
ATOM 1653 C C . SER A 1 223 ? 24.873 0.159 -38.654 1.00 97.69 223 SER A C 1
ATOM 1655 O O . SER A 1 223 ? 24.006 0.852 -39.189 1.00 97.69 223 SER A O 1
ATOM 1657 N N . GLY A 1 224 ? 26.061 -0.054 -39.215 1.00 97.75 224 GLY A N 1
ATOM 1658 C CA . GLY A 1 224 ? 26.462 0.514 -40.496 1.00 97.75 224 GLY A CA 1
ATOM 1659 C C . GLY A 1 224 ? 27.925 0.232 -40.808 1.00 97.75 224 GLY A C 1
ATOM 1660 O O . GLY A 1 224 ? 28.531 -0.700 -40.261 1.00 97.75 224 GLY A O 1
ATOM 1661 N N . ARG A 1 225 ? 28.500 1.048 -41.692 1.00 97.62 225 ARG A N 1
ATOM 1662 C CA . ARG A 1 225 ? 29.892 0.951 -42.133 1.00 97.62 225 ARG A CA 1
ATOM 1663 C C . ARG A 1 225 ? 30.628 2.280 -42.043 1.00 97.62 225 ARG A C 1
ATOM 1665 O O . ARG A 1 225 ? 30.079 3.341 -42.309 1.00 97.62 225 ARG A O 1
ATOM 1672 N N . VAL A 1 226 ? 31.918 2.222 -41.741 1.00 97.81 226 VAL A N 1
ATOM 1673 C CA . VAL A 1 226 ? 32.832 3.360 -41.888 1.00 97.81 226 VAL A CA 1
ATOM 1674 C C . VAL A 1 226 ? 33.737 3.084 -43.082 1.00 97.81 226 VAL A C 1
ATOM 1676 O O . VAL A 1 226 ? 34.399 2.043 -43.133 1.00 97.81 226 VAL A O 1
ATOM 1679 N N . LEU A 1 227 ? 33.737 3.993 -44.056 1.00 96.62 227 LEU A N 1
ATOM 1680 C CA . LEU A 1 227 ? 34.394 3.824 -45.353 1.00 96.62 227 LEU A CA 1
ATOM 1681 C C . LEU A 1 227 ? 35.402 4.953 -45.611 1.00 96.62 227 LEU A C 1
ATOM 1683 O O . LEU A 1 227 ? 35.299 6.027 -45.024 1.00 96.62 227 LEU A O 1
ATOM 1687 N N . ASP A 1 228 ? 36.387 4.716 -46.479 1.00 94.12 228 ASP A N 1
ATOM 1688 C CA . ASP A 1 228 ? 37.257 5.764 -47.024 1.00 94.12 228 ASP A CA 1
ATOM 1689 C C . ASP A 1 228 ? 36.656 6.401 -48.294 1.00 94.12 228 ASP A C 1
ATOM 1691 O O . ASP A 1 228 ? 35.627 5.963 -48.809 1.00 94.12 228 ASP A O 1
ATOM 1695 N N . MET A 1 229 ? 37.319 7.425 -48.842 1.00 90.50 229 MET A N 1
ATOM 1696 C CA . MET A 1 229 ? 36.876 8.103 -50.075 1.00 90.50 229 MET A CA 1
ATOM 1697 C C . MET A 1 229 ? 36.838 7.191 -51.318 1.00 90.50 229 MET A C 1
ATOM 1699 O O . MET A 1 229 ? 36.246 7.559 -52.326 1.00 90.50 229 MET A O 1
ATOM 1703 N N . LYS A 1 230 ? 37.475 6.013 -51.274 1.00 92.06 230 LYS A N 1
ATOM 1704 C CA . LYS A 1 230 ? 37.486 5.013 -52.354 1.00 92.06 230 LYS A CA 1
ATOM 1705 C C . LYS A 1 230 ? 36.481 3.880 -52.103 1.00 92.06 230 LYS A C 1
ATOM 1707 O O . LYS A 1 230 ? 36.486 2.898 -52.841 1.00 92.06 230 LYS A O 1
ATOM 1712 N N . GLY A 1 231 ? 35.654 3.983 -51.059 1.00 90.06 231 GLY A N 1
ATOM 1713 C CA . GLY A 1 231 ? 34.664 2.973 -50.681 1.00 90.06 231 GLY A CA 1
ATOM 1714 C C . GLY A 1 231 ? 35.242 1.747 -49.966 1.00 90.06 231 GLY A C 1
ATOM 1715 O O . GLY A 1 231 ? 34.544 0.745 -49.805 1.00 90.06 231 GLY A O 1
ATOM 1716 N N . ARG A 1 232 ? 36.506 1.785 -49.527 1.00 94.44 232 ARG A N 1
ATOM 1717 C CA . ARG A 1 232 ? 37.117 0.685 -48.765 1.00 94.44 232 ARG A CA 1
ATOM 1718 C C . ARG A 1 232 ? 36.734 0.790 -47.294 1.00 94.44 232 ARG A C 1
ATOM 1720 O O . ARG A 1 232 ? 36.697 1.881 -46.734 1.00 94.44 232 ARG A O 1
ATOM 1727 N N . GLY A 1 233 ? 36.491 -0.358 -46.665 1.00 95.56 233 GLY A N 1
ATOM 1728 C CA . GLY A 1 233 ? 36.204 -0.440 -45.234 1.00 95.56 233 GLY A CA 1
ATOM 1729 C C . GLY A 1 233 ? 37.349 0.094 -44.383 1.00 95.56 233 GLY A C 1
ATOM 1730 O O . GLY A 1 233 ? 38.502 -0.275 -44.601 1.00 95.56 233 GLY A O 1
ATOM 1731 N N . LEU A 1 234 ? 37.028 0.938 -43.404 1.00 96.38 234 LEU A N 1
ATOM 1732 C CA . LEU A 1 234 ? 37.994 1.449 -42.440 1.00 96.38 234 LEU A CA 1
ATOM 1733 C C . LEU A 1 234 ? 37.931 0.632 -41.144 1.00 96.38 234 LEU A C 1
ATOM 1735 O O . LEU A 1 234 ? 36.960 0.762 -40.392 1.00 96.38 234 LEU A O 1
ATOM 1739 N N . PRO A 1 235 ? 38.945 -0.201 -40.853 1.00 96.38 235 PRO A N 1
ATOM 1740 C CA . PRO A 1 235 ? 39.015 -0.931 -39.596 1.00 96.38 235 PRO A CA 1
ATOM 1741 C C . PRO A 1 235 ? 39.397 -0.031 -38.430 1.00 96.38 235 PRO A C 1
ATOM 1743 O O . PRO A 1 235 ? 40.068 0.983 -38.612 1.00 96.38 235 PRO A O 1
ATOM 1746 N N . ARG A 1 236 ? 39.047 -0.454 -37.208 1.00 95.19 236 ARG A N 1
ATOM 1747 C CA . ARG A 1 236 ? 39.417 0.245 -35.964 1.00 95.19 236 ARG A CA 1
ATOM 1748 C C . ARG A 1 236 ? 38.906 1.690 -35.878 1.00 95.19 236 ARG A C 1
ATOM 1750 O O . ARG A 1 236 ? 39.419 2.476 -35.083 1.00 95.19 236 ARG A O 1
ATOM 1757 N N . ALA A 1 237 ? 37.898 2.047 -36.667 1.00 96.88 237 ALA A N 1
ATOM 1758 C CA . ALA A 1 237 ? 37.135 3.259 -36.433 1.00 96.88 237 ALA A CA 1
ATOM 1759 C C . ALA A 1 237 ? 36.250 3.032 -35.204 1.00 96.88 237 ALA A C 1
ATOM 1761 O O . ALA A 1 237 ? 35.639 1.974 -35.051 1.00 96.88 237 ALA A O 1
ATOM 1762 N N . PHE A 1 238 ? 36.220 4.008 -34.308 1.00 97.25 238 PHE A N 1
ATOM 1763 C CA . PHE A 1 238 ? 35.419 3.954 -33.095 1.00 97.25 238 PHE A CA 1
ATOM 1764 C C . PHE A 1 238 ? 34.137 4.743 -33.335 1.00 97.25 238 PHE A C 1
ATOM 1766 O O . PHE A 1 238 ? 34.199 5.920 -33.690 1.00 97.25 238 PHE A O 1
ATOM 1773 N N . VAL A 1 239 ? 32.994 4.092 -33.170 1.00 98.00 239 VAL A N 1
ATOM 1774 C CA . VAL A 1 239 ? 31.673 4.679 -33.387 1.00 98.00 239 VAL A CA 1
ATOM 1775 C C . VAL A 1 239 ? 30.988 4.843 -32.040 1.00 98.00 239 VAL A C 1
ATOM 1777 O O . VAL A 1 239 ? 30.991 3.912 -31.238 1.00 98.00 239 VAL A O 1
ATOM 1780 N N . THR A 1 240 ? 30.426 6.020 -31.791 1.00 97.44 240 THR A N 1
ATOM 1781 C CA . THR A 1 240 ? 29.655 6.347 -30.587 1.00 97.44 240 THR A CA 1
ATOM 1782 C C . THR A 1 240 ? 28.236 6.729 -30.952 1.00 97.44 240 THR A C 1
ATOM 1784 O O . THR A 1 240 ? 28.038 7.449 -31.929 1.00 97.44 240 THR A O 1
ATOM 1787 N N . VAL A 1 241 ? 27.283 6.317 -30.129 1.00 96.88 241 VAL A N 1
ATOM 1788 C CA . VAL A 1 241 ? 25.894 6.774 -30.141 1.00 96.88 241 VAL A CA 1
ATOM 1789 C C . VAL A 1 241 ? 25.647 7.461 -28.804 1.00 96.88 241 VAL A C 1
ATOM 1791 O O . VAL A 1 241 ? 25.907 6.855 -27.766 1.00 96.88 241 VAL A O 1
ATOM 1794 N N . MET A 1 242 ? 25.215 8.719 -28.841 1.00 93.19 242 MET A N 1
ATOM 1795 C CA . MET A 1 242 ? 24.921 9.524 -27.655 1.00 93.19 242 MET A CA 1
ATOM 1796 C C . MET A 1 242 ? 23.454 9.943 -27.661 1.00 93.19 242 MET A C 1
ATOM 1798 O O . MET A 1 242 ? 22.972 10.433 -28.686 1.00 93.19 242 MET A O 1
ATOM 1802 N N . ASP A 1 243 ? 22.765 9.742 -26.543 1.00 85.25 243 ASP A N 1
ATOM 1803 C CA . ASP A 1 243 ? 21.384 10.194 -26.350 1.00 85.25 243 ASP A CA 1
ATOM 1804 C C . ASP A 1 243 ? 21.317 11.668 -25.895 1.00 85.25 243 ASP A C 1
ATOM 1806 O O . ASP A 1 243 ? 22.336 12.345 -25.719 1.00 85.25 243 ASP A O 1
ATOM 1810 N N . ALA A 1 244 ? 20.100 12.187 -25.719 1.00 75.25 244 ALA A N 1
ATOM 1811 C CA . ALA A 1 244 ? 19.869 13.553 -25.242 1.00 75.25 244 ALA A CA 1
ATOM 1812 C C . ALA A 1 244 ? 20.241 13.763 -23.759 1.00 75.25 244 ALA A C 1
ATOM 1814 O O . ALA A 1 244 ? 20.442 14.902 -23.337 1.00 75.25 244 ALA A O 1
ATOM 1815 N N . SER A 1 245 ? 20.349 12.680 -22.988 1.00 75.31 245 SER A N 1
ATOM 1816 C CA . SER A 1 245 ? 20.703 12.668 -21.564 1.00 75.31 245 SER A CA 1
ATOM 1817 C C . SER A 1 245 ? 22.221 12.598 -21.337 1.00 75.31 245 SER A C 1
ATOM 1819 O O . SER A 1 245 ? 22.689 12.772 -20.213 1.00 75.31 245 SER A O 1
ATOM 1821 N N . GLY A 1 246 ? 23.001 12.384 -22.401 1.00 79.25 246 GLY A N 1
ATOM 1822 C CA . GLY A 1 246 ? 24.457 12.301 -22.383 1.00 79.25 246 GLY A CA 1
ATOM 1823 C C . GLY A 1 246 ? 25.018 10.891 -22.181 1.00 79.25 246 GLY A C 1
ATOM 1824 O O . GLY A 1 246 ? 26.237 10.755 -22.046 1.00 79.25 246 GLY A O 1
ATOM 1825 N N . ASN A 1 247 ? 24.194 9.837 -22.185 1.00 82.38 247 ASN A N 1
ATOM 1826 C CA . ASN A 1 247 ? 24.709 8.470 -22.127 1.00 82.38 247 ASN A CA 1
ATOM 1827 C C . ASN A 1 247 ? 25.323 8.084 -23.475 1.00 82.38 247 ASN A C 1
ATOM 1829 O O . ASN A 1 247 ? 24.808 8.432 -24.538 1.00 82.38 247 ASN A O 1
ATOM 1833 N N . VAL A 1 248 ? 26.438 7.346 -23.439 1.00 92.44 248 VAL A N 1
ATOM 1834 C CA . VAL A 1 248 ? 27.197 6.978 -24.641 1.00 92.44 248 VAL A CA 1
ATOM 1835 C C . VAL A 1 248 ? 27.357 5.467 -24.745 1.00 92.44 248 VAL A C 1
ATOM 1837 O O . VAL A 1 248 ? 27.931 4.824 -23.867 1.00 92.44 248 VAL A O 1
ATOM 1840 N N . ARG A 1 249 ? 26.949 4.909 -25.886 1.00 95.31 249 ARG A N 1
ATOM 1841 C CA . ARG A 1 249 ? 27.262 3.535 -26.301 1.00 95.31 249 ARG A CA 1
ATOM 1842 C C . ARG A 1 249 ? 28.252 3.551 -27.452 1.00 95.31 249 ARG A C 1
ATOM 1844 O O . ARG A 1 249 ? 28.326 4.521 -28.207 1.00 95.31 249 ARG A O 1
ATOM 1851 N N . SER A 1 250 ? 29.061 2.502 -27.585 1.00 96.62 250 SER A N 1
ATOM 1852 C CA . SER A 1 250 ? 30.113 2.488 -28.603 1.00 96.62 250 SER A CA 1
ATOM 1853 C C . SER A 1 250 ? 30.428 1.114 -29.173 1.00 96.62 250 SER A C 1
ATOM 1855 O O . SER A 1 250 ? 30.149 0.089 -28.558 1.00 96.62 250 SER A O 1
ATOM 1857 N N . ALA A 1 251 ? 31.028 1.117 -30.361 1.00 97.50 251 ALA A N 1
ATOM 1858 C CA . ALA A 1 251 ? 31.550 -0.065 -31.028 1.00 97.50 251 ALA A CA 1
ATOM 1859 C C . ALA A 1 251 ? 32.798 0.276 -31.850 1.00 97.50 251 ALA A C 1
ATOM 1861 O O . ALA A 1 251 ? 33.047 1.431 -32.201 1.00 97.50 251 ALA A O 1
ATOM 1862 N N . VAL A 1 252 ? 33.576 -0.749 -32.189 1.00 97.69 252 VAL A N 1
ATOM 1863 C CA . VAL A 1 252 ? 34.746 -0.631 -33.067 1.00 97.69 252 VAL A CA 1
ATOM 1864 C C . VAL A 1 252 ? 34.475 -1.372 -34.368 1.00 97.69 252 VAL A C 1
ATOM 1866 O O . VAL A 1 252 ? 33.940 -2.480 -34.353 1.00 97.69 252 VAL A O 1
ATOM 1869 N N . THR A 1 253 ? 34.854 -0.777 -35.498 1.00 97.94 253 THR A N 1
ATOM 1870 C CA . THR A 1 253 ? 34.670 -1.409 -36.805 1.00 97.94 253 THR A CA 1
ATOM 1871 C C . THR A 1 253 ? 35.596 -2.604 -37.023 1.00 97.94 253 THR A C 1
ATOM 1873 O O . THR A 1 253 ? 36.772 -2.598 -36.640 1.00 97.94 253 THR A O 1
ATOM 1876 N N . ASN A 1 254 ? 35.076 -3.620 -37.713 1.00 96.56 254 ASN A N 1
ATOM 1877 C CA . ASN A 1 254 ? 35.850 -4.781 -38.152 1.00 96.56 254 ASN A CA 1
ATOM 1878 C C . ASN A 1 254 ? 36.743 -4.473 -39.375 1.00 96.56 254 ASN A C 1
ATOM 1880 O O . ASN A 1 254 ? 36.765 -3.352 -39.881 1.00 96.56 254 ASN A O 1
ATOM 1884 N N . HIS A 1 255 ? 37.458 -5.484 -39.890 1.00 95.94 255 HIS A N 1
ATOM 1885 C CA . HIS A 1 255 ? 38.364 -5.336 -41.041 1.00 95.94 255 HIS A CA 1
ATOM 1886 C C . HIS A 1 255 ? 37.703 -4.738 -42.299 1.00 95.94 255 HIS A C 1
ATOM 1888 O O . HIS A 1 255 ? 38.347 -4.021 -43.057 1.00 95.94 255 HIS A O 1
ATOM 1894 N N . PHE A 1 256 ? 36.408 -4.993 -42.497 1.00 96.44 256 PHE A N 1
ATOM 1895 C CA . PHE A 1 256 ? 35.629 -4.525 -43.646 1.00 96.44 256 PHE A CA 1
ATOM 1896 C C . PHE A 1 256 ? 34.837 -3.234 -43.367 1.00 96.44 256 PHE A C 1
ATOM 1898 O O . PHE A 1 256 ? 34.040 -2.803 -44.209 1.00 96.44 256 PHE A O 1
ATOM 1905 N N . GLY A 1 257 ? 35.058 -2.611 -42.206 1.00 96.75 257 GLY A N 1
ATOM 1906 C CA . GLY A 1 257 ? 34.454 -1.344 -41.804 1.00 96.75 257 GLY A CA 1
ATOM 1907 C C . GLY A 1 257 ? 33.078 -1.452 -41.146 1.00 96.75 257 GLY A C 1
ATOM 1908 O O . GLY A 1 257 ? 32.508 -0.415 -40.836 1.00 96.75 257 GLY A O 1
ATOM 1909 N N . TYR A 1 258 ? 32.530 -2.650 -40.918 1.00 98.12 258 TYR A N 1
ATOM 1910 C CA . TYR A 1 258 ? 31.211 -2.809 -40.286 1.00 98.12 258 TYR A CA 1
ATOM 1911 C C . TYR A 1 258 ? 31.274 -2.600 -38.774 1.00 98.12 258 TYR A C 1
ATOM 1913 O O . TYR A 1 258 ? 32.225 -3.058 -38.137 1.00 98.12 258 TYR A O 1
ATOM 1921 N N . TYR A 1 259 ? 30.235 -1.991 -38.205 1.00 98.19 259 TYR A N 1
ATOM 1922 C CA . TYR A 1 259 ? 30.037 -1.852 -36.761 1.00 98.19 259 TYR A CA 1
ATOM 1923 C C . TYR A 1 259 ? 28.595 -2.174 -36.347 1.00 98.19 259 TYR A C 1
ATOM 1925 O O . TYR A 1 259 ? 27.665 -2.083 -37.151 1.00 98.19 259 TYR A O 1
ATOM 1933 N N . ARG A 1 260 ? 28.422 -2.526 -35.067 1.00 97.50 260 ARG A N 1
ATOM 1934 C CA . ARG A 1 260 ? 27.129 -2.682 -34.388 1.00 97.50 260 ARG A CA 1
ATOM 1935 C C . ARG A 1 260 ? 27.262 -2.158 -32.960 1.00 97.50 260 ARG A C 1
ATOM 1937 O O . ARG A 1 260 ? 28.047 -2.710 -32.196 1.00 97.50 260 ARG A O 1
ATOM 1944 N N . VAL A 1 261 ? 26.533 -1.101 -32.626 1.00 97.12 261 VAL A N 1
ATOM 1945 C CA . VAL A 1 261 ? 26.404 -0.578 -31.262 1.00 97.12 261 VAL A CA 1
ATOM 1946 C C . VAL A 1 261 ? 25.157 -1.210 -30.657 1.00 97.12 261 VAL A C 1
ATOM 1948 O O . VAL A 1 261 ? 24.064 -1.007 -31.177 1.00 97.12 261 VAL A O 1
ATOM 1951 N N . LEU A 1 262 ? 25.347 -2.024 -29.622 1.00 92.94 262 LEU A N 1
ATOM 1952 C CA . LEU A 1 262 ? 24.275 -2.717 -28.905 1.00 92.94 262 LEU A CA 1
ATOM 1953 C C . LEU A 1 262 ? 23.813 -1.878 -27.711 1.00 92.94 262 LEU A C 1
ATOM 1955 O O . LEU A 1 262 ? 24.527 -0.966 -27.285 1.00 92.94 262 LEU A O 1
ATOM 1959 N N . GLU A 1 263 ? 22.663 -2.243 -27.146 1.00 88.81 263 GLU A N 1
ATOM 1960 C CA . GLU A 1 263 ? 22.137 -1.642 -25.915 1.00 88.81 263 GLU A CA 1
ATOM 1961 C C . GLU A 1 263 ? 21.938 -0.118 -26.007 1.00 88.81 263 GLU A C 1
ATOM 1963 O O . GLU A 1 263 ? 22.157 0.605 -25.032 1.00 88.81 263 GLU A O 1
ATOM 1968 N N . VAL A 1 264 ? 21.572 0.386 -27.191 1.00 89.69 264 VAL A N 1
ATOM 1969 C CA . VAL A 1 264 ? 21.184 1.790 -27.370 1.00 89.69 264 VAL A CA 1
ATOM 1970 C C . VAL A 1 264 ? 19.753 1.946 -26.879 1.00 89.69 264 VAL A C 1
ATOM 1972 O O . VAL A 1 264 ? 18.907 1.124 -27.210 1.00 89.69 264 VAL A O 1
ATOM 1975 N N . GLU A 1 265 ? 19.482 2.969 -26.081 1.00 85.00 265 GLU A N 1
ATOM 1976 C CA . GLU A 1 265 ? 18.142 3.248 -25.569 1.00 85.00 265 GLU A CA 1
ATOM 1977 C C . GLU A 1 265 ? 17.176 3.560 -26.728 1.00 85.00 265 GLU A C 1
ATOM 1979 O O . GLU A 1 265 ? 17.495 4.377 -27.592 1.00 85.00 265 GLU A O 1
ATOM 1984 N N . ALA A 1 266 ? 16.018 2.895 -26.801 1.00 81.81 266 ALA A N 1
ATOM 1985 C CA . ALA A 1 266 ? 15.013 3.245 -27.801 1.00 81.81 266 ALA A CA 1
ATOM 1986 C C . ALA A 1 266 ? 14.346 4.586 -27.491 1.00 81.81 266 ALA A C 1
ATOM 1988 O O . ALA A 1 266 ? 13.988 4.892 -26.356 1.00 81.81 266 ALA A O 1
ATOM 1989 N N . GLY A 1 267 ? 14.056 5.332 -28.549 1.00 72.62 267 GLY A N 1
ATOM 1990 C CA . GLY A 1 267 ? 13.307 6.577 -28.487 1.00 72.62 267 GLY A CA 1
ATOM 1991 C C . GLY A 1 267 ? 14.193 7.817 -28.552 1.00 72.62 267 GLY A C 1
ATOM 1992 O O . GLY A 1 267 ? 15.363 7.820 -28.190 1.00 72.62 267 GLY A O 1
ATOM 1993 N N . GLY A 1 268 ? 13.618 8.907 -29.055 1.00 78.25 268 GLY A N 1
ATOM 1994 C CA . GLY A 1 268 ? 14.306 10.192 -29.144 1.00 78.25 268 GLY A CA 1
ATOM 1995 C C . GLY A 1 268 ? 15.421 10.268 -30.199 1.00 78.25 268 GLY A C 1
ATOM 1996 O O . GLY A 1 268 ? 15.725 9.322 -30.937 1.00 78.25 268 GLY A O 1
ATOM 1997 N N . GLY A 1 269 ? 16.001 11.467 -30.292 1.00 83.25 269 GLY A N 1
ATOM 1998 C CA . GLY A 1 269 ? 17.088 11.785 -31.211 1.00 83.25 269 GLY A CA 1
ATOM 1999 C C . GLY A 1 269 ? 18.448 11.417 -30.624 1.00 83.25 269 GLY A C 1
ATOM 2000 O O . GLY A 1 269 ? 18.785 11.831 -29.519 1.00 83.25 269 GLY A O 1
ATOM 2001 N N . HIS A 1 270 ? 19.245 10.690 -31.397 1.00 92.50 270 HIS A N 1
ATOM 2002 C CA . HIS A 1 270 ? 20.583 10.239 -31.038 1.00 92.50 270 HIS A CA 1
ATOM 2003 C C . HIS A 1 270 ? 21.632 10.828 -31.972 1.00 92.50 270 HIS A C 1
ATOM 2005 O O . HIS A 1 270 ? 21.442 10.867 -33.189 1.00 92.50 270 HIS A O 1
ATOM 2011 N N . VAL A 1 271 ? 22.781 11.215 -31.423 1.00 95.69 271 VAL A N 1
ATOM 2012 C CA . VAL A 1 271 ? 23.934 11.659 -32.209 1.00 95.69 271 VAL A CA 1
ATOM 2013 C C . VAL A 1 271 ? 24.909 10.501 -32.381 1.00 95.69 271 VAL A C 1
ATOM 2015 O O . VAL A 1 271 ? 25.556 10.059 -31.432 1.00 95.69 271 VAL A O 1
ATOM 2018 N N . VAL A 1 272 ? 25.055 10.032 -33.618 1.00 97.31 272 VAL A N 1
ATOM 2019 C CA . VAL A 1 272 ? 26.038 9.017 -34.000 1.00 97.31 272 VAL A CA 1
ATOM 2020 C C . VAL A 1 272 ? 27.274 9.699 -34.563 1.00 97.31 272 VAL A C 1
ATOM 2022 O O . VAL A 1 272 ? 27.187 10.542 -35.456 1.00 97.31 272 VAL A O 1
ATOM 2025 N N . SER A 1 273 ? 28.445 9.329 -34.060 1.00 96.88 273 SER A N 1
ATOM 2026 C CA . SER A 1 273 ? 29.724 9.882 -34.503 1.00 96.88 273 SER A CA 1
ATOM 2027 C C . SER A 1 273 ? 30.737 8.774 -34.739 1.00 96.88 273 SER A C 1
ATOM 2029 O O . SER A 1 273 ? 30.802 7.817 -33.973 1.00 96.88 273 SER A O 1
ATOM 2031 N N . ALA A 1 274 ? 31.565 8.927 -35.770 1.00 97.06 274 ALA A N 1
ATOM 2032 C CA . ALA A 1 274 ? 32.698 8.048 -36.031 1.00 97.06 274 ALA A CA 1
ATOM 2033 C C . ALA A 1 274 ? 34.014 8.810 -35.835 1.00 97.06 274 ALA A C 1
ATOM 2035 O O . ALA A 1 274 ? 34.164 9.952 -36.269 1.00 97.06 274 ALA A O 1
ATOM 2036 N N . ARG A 1 275 ? 34.998 8.166 -35.202 1.00 95.25 275 ARG A N 1
ATOM 2037 C CA . ARG A 1 275 ? 36.365 8.684 -35.060 1.00 95.25 275 ARG A CA 1
ATOM 2038 C C . ARG A 1 275 ? 37.382 7.667 -35.564 1.00 95.25 275 ARG A C 1
ATOM 2040 O O . ARG A 1 275 ? 37.305 6.479 -35.256 1.00 95.25 275 ARG A O 1
ATOM 2047 N N . HIS A 1 276 ? 38.372 8.147 -36.305 1.00 94.38 276 HIS A N 1
ATOM 2048 C CA . HIS A 1 276 ? 39.517 7.364 -36.759 1.00 94.38 276 HIS A CA 1
ATOM 2049 C C . HIS A 1 276 ? 40.787 8.218 -36.650 1.00 94.38 276 HIS A C 1
ATOM 2051 O O . HIS A 1 276 ? 40.718 9.442 -36.673 1.00 94.38 276 HIS A O 1
ATOM 2057 N N . LYS A 1 277 ? 41.965 7.591 -36.540 1.00 90.50 277 LYS A N 1
ATOM 2058 C CA . LYS A 1 277 ? 43.232 8.310 -36.297 1.00 90.50 277 LYS A CA 1
ATOM 2059 C C . LYS A 1 277 ? 43.600 9.304 -37.409 1.00 90.50 277 LYS A C 1
ATOM 2061 O O . LYS A 1 277 ? 44.233 10.314 -37.134 1.00 90.50 277 LYS A O 1
ATOM 2066 N N . ILE A 1 278 ? 43.236 8.984 -38.651 1.00 89.31 278 ILE A N 1
ATOM 2067 C CA . ILE A 1 278 ? 43.675 9.702 -39.864 1.00 89.31 278 ILE A CA 1
ATOM 2068 C C . ILE A 1 278 ? 42.504 10.416 -40.567 1.00 89.31 278 ILE A C 1
ATOM 2070 O O . ILE A 1 278 ? 42.728 11.317 -41.364 1.00 89.31 278 ILE A O 1
ATOM 2074 N N . TYR A 1 279 ? 41.255 10.049 -40.258 1.00 91.81 279 TYR A N 1
ATOM 2075 C CA . TYR A 1 279 ? 40.063 10.565 -40.941 1.00 91.81 279 TYR A CA 1
ATOM 2076 C C . TYR A 1 279 ? 39.127 11.259 -39.954 1.00 91.81 279 TYR A C 1
ATOM 2078 O O . TYR A 1 279 ? 38.981 10.825 -38.808 1.00 91.81 279 T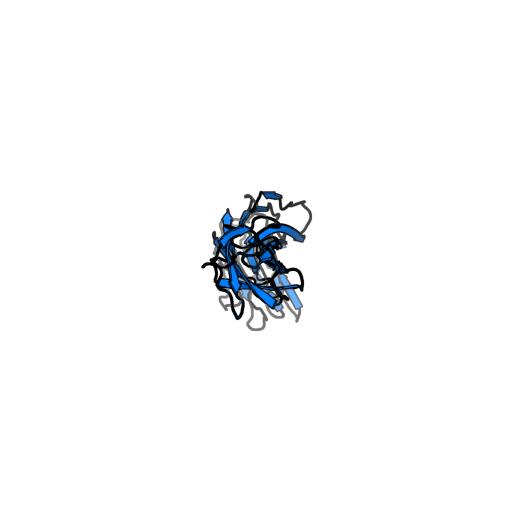YR A O 1
ATOM 2086 N N . ARG A 1 280 ? 38.469 12.320 -40.423 1.00 91.75 280 ARG A N 1
ATOM 2087 C CA . ARG A 1 280 ? 37.390 13.020 -39.722 1.00 91.75 280 ARG A CA 1
ATOM 2088 C C . ARG A 1 280 ? 36.072 12.710 -40.419 1.00 91.75 280 ARG A C 1
ATOM 2090 O O . ARG A 1 280 ? 36.040 12.633 -41.640 1.00 91.75 280 ARG A O 1
ATOM 2097 N N . PHE A 1 281 ? 35.010 12.530 -39.642 1.00 95.56 281 PHE A N 1
ATOM 2098 C CA . PHE A 1 281 ? 33.675 12.219 -40.144 1.00 95.56 281 PHE A CA 1
ATOM 2099 C C . PHE A 1 281 ? 32.676 13.221 -39.561 1.00 95.56 281 PHE A C 1
ATOM 2101 O O . PHE A 1 281 ? 32.816 13.579 -38.387 1.00 95.56 281 PHE A O 1
ATOM 2108 N N . PRO A 1 282 ? 31.670 13.658 -40.333 1.00 94.12 282 PRO A N 1
ATOM 2109 C CA . PRO A 1 282 ? 30.554 14.409 -39.776 1.00 94.12 282 PRO A CA 1
ATOM 2110 C C . PRO A 1 282 ? 29.722 13.510 -38.850 1.00 94.12 282 PRO A C 1
ATOM 2112 O O . PRO A 1 282 ? 29.548 12.321 -39.124 1.00 94.12 282 PRO A O 1
ATOM 2115 N N . SER A 1 283 ? 29.199 14.073 -37.759 1.00 95.06 283 SER A N 1
ATOM 2116 C CA . SER A 1 283 ? 28.210 13.395 -36.918 1.00 95.06 283 SER A CA 1
ATOM 2117 C C . SER A 1 283 ? 26.841 13.375 -37.604 1.00 95.06 283 SER A C 1
ATOM 2119 O O . SER A 1 283 ? 26.545 14.193 -38.478 1.00 95.06 283 SER A O 1
ATOM 2121 N N . ARG A 1 284 ? 25.998 12.415 -37.226 1.00 94.12 284 ARG A N 1
ATOM 2122 C CA . ARG A 1 284 ? 24.653 12.229 -37.780 1.00 94.12 284 ARG A CA 1
ATOM 2123 C C . ARG A 1 284 ? 23.635 12.168 -36.652 1.00 94.12 284 ARG A C 1
ATOM 2125 O O . ARG A 1 284 ? 23.848 11.445 -35.687 1.00 94.12 284 ARG A O 1
ATOM 2132 N N . LEU A 1 285 ? 22.527 12.888 -36.801 1.00 92.25 285 LEU A N 1
ATOM 2133 C CA . LEU A 1 285 ? 21.359 12.734 -35.939 1.00 92.25 285 LEU A CA 1
ATOM 2134 C C . LEU A 1 285 ? 20.464 11.625 -36.513 1.00 92.25 285 LEU A C 1
ATOM 2136 O O . LEU A 1 285 ? 20.154 11.649 -37.706 1.00 92.25 285 LEU A O 1
ATOM 2140 N N . ILE A 1 286 ? 20.068 10.663 -35.685 1.00 93.69 286 ILE A N 1
ATOM 2141 C CA . ILE A 1 286 ? 19.129 9.588 -36.036 1.00 93.69 286 ILE A CA 1
ATOM 2142 C C . ILE A 1 286 ? 18.010 9.514 -34.997 1.00 93.69 286 ILE A C 1
ATOM 2144 O O . ILE A 1 286 ? 18.202 9.943 -33.866 1.00 93.69 286 ILE A O 1
ATOM 2148 N N . ASN A 1 287 ? 16.873 8.922 -35.356 1.00 87.56 287 ASN A N 1
ATOM 2149 C CA . ASN A 1 287 ? 15.841 8.531 -34.395 1.00 87.56 287 ASN A CA 1
ATOM 2150 C C . ASN A 1 287 ? 15.885 7.010 -34.251 1.00 87.56 287 ASN A C 1
ATOM 2152 O O . ASN A 1 287 ? 15.767 6.307 -35.255 1.00 87.56 287 ASN A O 1
ATOM 2156 N N . ALA A 1 288 ? 16.081 6.514 -33.034 1.00 84.06 288 ALA A N 1
ATOM 2157 C CA . ALA A 1 288 ? 16.310 5.096 -32.772 1.00 84.06 288 ALA A CA 1
ATOM 2158 C C . ALA A 1 288 ? 15.101 4.490 -32.045 1.00 84.06 288 ALA A C 1
ATOM 2160 O O . ALA A 1 288 ? 15.175 4.186 -30.867 1.00 84.06 288 ALA A O 1
ATOM 2161 N N . ASN A 1 289 ? 13.955 4.379 -32.724 1.00 80.50 289 ASN A N 1
ATOM 2162 C CA . ASN A 1 289 ? 12.745 3.775 -32.137 1.00 80.50 289 ASN A CA 1
ATOM 2163 C C . ASN A 1 289 ? 12.733 2.234 -32.243 1.00 80.50 289 ASN A C 1
ATOM 2165 O O . ASN A 1 289 ? 11.984 1.584 -31.524 1.00 80.50 289 ASN A O 1
ATOM 2169 N N . ASP A 1 290 ? 13.535 1.682 -33.157 1.00 84.81 290 ASP A N 1
ATOM 2170 C CA . ASP A 1 290 ? 13.761 0.253 -33.422 1.00 84.81 290 ASP A CA 1
ATOM 2171 C C . ASP A 1 290 ? 15.212 0.091 -33.940 1.00 84.81 290 ASP A C 1
ATOM 2173 O O . ASP A 1 290 ? 15.928 1.092 -34.075 1.00 84.81 290 ASP A O 1
ATOM 2177 N N . ASP A 1 291 ? 15.656 -1.130 -34.245 1.00 90.25 291 ASP A N 1
ATOM 2178 C CA . ASP A 1 291 ? 16.968 -1.418 -34.832 1.00 90.25 291 ASP A CA 1
ATOM 2179 C C . ASP A 1 291 ? 17.231 -0.553 -36.079 1.00 90.25 291 ASP A C 1
ATOM 2181 O O . ASP A 1 291 ? 16.530 -0.618 -37.093 1.00 90.25 291 ASP A O 1
ATOM 2185 N N . VAL A 1 292 ? 18.301 0.247 -36.033 1.00 92.81 292 VAL A N 1
ATOM 2186 C CA . VAL A 1 292 ? 18.685 1.148 -37.125 1.00 92.81 292 VAL A CA 1
ATOM 2187 C C . VAL A 1 292 ? 19.883 0.567 -37.862 1.00 92.81 292 VAL A C 1
ATOM 2189 O O . VAL A 1 292 ? 20.966 0.377 -37.304 1.00 92.81 292 VAL A O 1
ATOM 2192 N N . THR A 1 293 ? 19.717 0.312 -39.155 1.00 95.56 293 THR A N 1
ATOM 2193 C CA . THR A 1 293 ? 20.773 -0.225 -40.023 1.00 95.56 293 THR A CA 1
ATOM 2194 C C . THR A 1 293 ? 21.144 0.774 -41.123 1.00 95.56 293 THR A C 1
ATOM 2196 O O . THR A 1 293 ? 20.407 1.719 -41.400 1.00 95.56 293 THR A O 1
ATOM 2199 N N . GLY A 1 294 ? 22.317 0.604 -41.741 1.00 94.31 294 GLY A N 1
ATOM 2200 C CA . GLY A 1 294 ? 22.759 1.448 -42.862 1.00 94.31 294 GLY A CA 1
ATOM 2201 C C . GLY A 1 294 ? 23.235 2.853 -42.469 1.00 94.31 294 GLY A C 1
ATOM 2202 O O . GLY A 1 294 ? 23.244 3.768 -43.297 1.00 94.31 294 GLY A O 1
ATOM 2203 N N . ILE A 1 295 ? 23.642 3.060 -41.212 1.00 96.75 295 ILE A N 1
ATOM 2204 C CA . ILE A 1 295 ? 24.223 4.334 -40.772 1.00 96.75 295 ILE A CA 1
ATOM 2205 C C . ILE A 1 295 ? 25.702 4.387 -41.166 1.00 96.75 295 ILE A C 1
ATOM 2207 O O . ILE A 1 295 ? 26.606 4.137 -40.369 1.00 96.75 295 ILE A O 1
ATOM 2211 N N . ASP A 1 296 ? 25.948 4.699 -42.434 1.00 96.81 296 ASP A N 1
ATOM 2212 C CA . ASP A 1 296 ? 27.303 4.749 -42.979 1.00 96.81 296 ASP A CA 1
ATOM 2213 C C . ASP A 1 296 ? 27.985 6.113 -42.776 1.00 96.81 296 ASP A C 1
ATOM 2215 O O . ASP A 1 296 ? 27.326 7.161 -42.741 1.00 96.81 296 ASP A O 1
ATOM 2219 N N . PHE A 1 297 ? 29.316 6.092 -42.662 1.00 97.19 297 PHE A N 1
ATOM 2220 C CA . PHE A 1 297 ? 30.175 7.268 -42.517 1.00 97.19 297 PHE A CA 1
ATOM 2221 C C . PHE A 1 297 ? 31.237 7.332 -43.616 1.00 97.19 297 PHE A C 1
ATOM 2223 O O . PHE A 1 297 ? 31.950 6.357 -43.867 1.00 97.19 297 PHE A O 1
ATOM 2230 N N . TYR A 1 298 ? 31.389 8.528 -44.186 1.00 95.25 298 TYR A N 1
ATOM 2231 C CA . TYR A 1 298 ? 32.410 8.879 -45.172 1.00 95.25 298 TYR A CA 1
ATOM 2232 C C . TYR A 1 298 ? 33.220 10.077 -44.661 1.00 95.25 298 TYR A C 1
ATOM 2234 O O . TYR A 1 298 ? 32.646 10.930 -43.975 1.00 95.25 298 TYR A O 1
ATOM 2242 N N . PRO A 1 299 ? 34.533 10.160 -44.940 1.00 93.00 299 PRO A N 1
ATOM 2243 C CA . PRO A 1 299 ? 35.355 11.235 -44.415 1.00 93.00 299 PRO A CA 1
ATOM 2244 C C . PRO A 1 299 ? 34.904 12.584 -44.981 1.00 93.00 299 PRO A C 1
ATOM 2246 O O . PRO A 1 299 ? 34.606 12.681 -46.172 1.00 93.00 299 PRO A O 1
ATOM 2249 N N . SER A 1 300 ? 34.886 13.625 -44.152 1.00 84.00 300 SER A N 1
ATOM 2250 C CA . SER A 1 300 ? 34.819 14.998 -44.659 1.00 84.00 300 SER A CA 1
ATOM 2251 C C . SER A 1 300 ? 36.174 15.357 -45.278 1.00 84.00 300 SER A C 1
ATOM 2253 O O . SER A 1 300 ? 37.203 15.007 -44.693 1.00 84.00 300 SER A O 1
ATOM 2255 N N . ASN A 1 301 ? 36.160 16.013 -46.445 1.00 62.09 301 ASN A N 1
ATOM 2256 C CA . ASN A 1 301 ? 37.364 16.562 -47.087 1.00 62.09 301 ASN A CA 1
ATOM 2257 C C . ASN A 1 301 ? 38.183 17.439 -46.134 1.00 62.09 301 ASN A C 1
ATOM 2259 O O . ASN A 1 301 ? 37.559 18.155 -45.316 1.00 62.09 301 ASN A O 1
#

Secondary structure (DSSP, 8-state):
-EEESS--EEE-SS-EEEESS-EEEEESSS--EEE-SSEEEEEEEEEE-EETTTTEE-S-EEEE-TT-B-S-EEEEEEE-SEE--SS-B-S--EE--SS---S--PPPEEEEEEEEEES--SPEEEEEEESSSSSEEEEE---SS---EEEEEE---SS-EEEEEE---SEEEEEEEEEEESSS-----EEETTEEEE-PPTT-EEEEEEEEEE--PPEEEEEEEBB-TTS-B-TT-EEEEE-TT--EEEEE--TTSEEEEEEEESSSEEEEEEE-SS-B---EEEE-SS-B----B----

Foldseek 3Di:
DEEEEQAEAEDDDQDAEEDFQDEAAYQYQAYEYEYEAHEYEYEYAEYEQHNPVVRGGHNYEYYYHPRYHYPEYAYAEYAHPYYDDDCRHPHPHHYDHPDDDPDPSFGKEKEKEWEAEVVFDQDKWKKAKDPFPPRIDIFGGRDPPDTDMDMTIHPDLPDKMKIATPPPDQKDFPDKDKDKDDDDDPQDQDDDHRMTITRDGGPMYMYIYGYIYGNQQPKAKEKAFEAEPVRFGDFQKKKWKAAPVGDIWIWTADNRGITITTRHGAADKIWMAIDDPPFHWDIDIDHHNHHHYHPYTYGDD

Sequence (301 aa):
IGWHGSGNWQLNGSSNLTLEAVQIQLAGTSGSVEFNDGTANGDIDYIYLKNDVGGFSGGGGISASSSLTTSGIDLEKYCATFFTQNGKFTGNRTVDCAGPFTRNCLPKGKIIVKKHATPPSPFQFDFMTTNLTPTNFNLIDNDIAMDPMVMFEVTDFSTIKTIDEINPGSYTLSSIVCNVVGSGGTPTPVRMGNAVNINLQPGDEVTCTFNNDFLTAATVTVSGRVLDMKGRGLPRAFVTVMDASGNVRSAVTNHFGYYRVLEVEAGGGHVVSARHKIYRFPSRLINANDDVTGIDFYPSN

pLDDT: mean 87.92, std 10.05, range [51.16, 98.25]